Protein AF-0000000084676387 (afdb_homodimer)

Solvent-accessible surface area (backbone atoms only — not comparable to full-atom values): 18433 Å² total; per-residue (Å²): 135,79,52,59,43,62,47,74,62,27,44,54,46,49,51,50,50,49,50,53,53,46,46,51,45,64,34,82,94,39,47,73,64,52,87,92,34,56,57,41,50,49,68,74,23,59,73,59,77,40,72,75,44,82,85,37,64,60,51,41,41,10,47,50,17,25,53,28,50,44,47,67,76,31,71,66,27,61,54,32,40,50,44,40,31,56,63,48,48,61,27,67,90,65,54,50,40,29,86,88,49,67,33,76,37,66,18,64,66,53,56,54,30,43,51,36,17,48,51,30,52,52,42,30,62,47,55,78,81,43,49,81,76,34,43,73,40,32,32,32,36,85,80,68,38,77,36,29,51,70,58,35,51,51,54,50,52,52,51,53,59,66,62,57,70,65,65,80,72,116,135,79,52,60,43,63,46,75,61,25,45,52,47,49,51,50,50,49,52,53,53,46,45,51,46,63,34,83,93,40,47,73,64,54,87,91,35,54,57,44,48,49,68,76,22,58,74,61,77,40,72,75,45,83,84,38,63,61,52,42,40,10,46,50,16,25,52,28,50,44,46,68,75,32,69,65,27,61,55,32,40,51,45,40,30,54,62,46,49,60,26,68,91,65,55,49,39,30,87,87,50,66,33,75,39,66,16,63,65,54,55,53,30,43,52,35,16,48,52,30,52,52,41,31,63,48,53,75,80,46,46,80,77,33,43,72,43,33,29,30,36,84,81,68,39,78,36,30,50,70,59,34,51,52,54,50,51,52,51,55,60,67,62,55,70,66,66,80,73,116

Structure (mmCIF, N/CA/C/O backbone):
data_AF-0000000084676387-model_v1
#
loop_
_entity.id
_entity.type
_entity.pdbx_description
1 polymer 'Uncharacterized protein'
#
loop_
_atom_site.group_PDB
_atom_site.id
_atom_site.type_symbol
_atom_site.label_atom_id
_atom_site.label_alt_id
_atom_site.label_comp_id
_atom_site.label_asym_id
_atom_site.label_entity_id
_atom_site.label_seq_id
_atom_site.pdbx_PDB_ins_code
_atom_site.Cartn_x
_atom_site.Cartn_y
_atom_site.Cartn_z
_atom_site.occupancy
_atom_site.B_iso_or_equiv
_atom_site.auth_seq_id
_atom_site.auth_comp_id
_atom_site.auth_asym_id
_atom_site.auth_atom_id
_atom_site.pdbx_PDB_model_num
ATOM 1 N N . MET A 1 1 ? 17.359 2.625 0.99 1 64.38 1 MET A N 1
ATOM 2 C CA . MET A 1 1 ? 16.953 2.801 -0.401 1 64.38 1 MET A CA 1
ATOM 3 C C . MET A 1 1 ? 15.438 2.701 -0.541 1 64.38 1 MET A C 1
ATOM 5 O O . MET A 1 1 ? 14.789 1.985 0.221 1 64.38 1 MET A O 1
ATOM 9 N N . LYS A 1 2 ? 14.773 3.523 -1.324 1 85.44 2 LYS A N 1
ATOM 10 C CA . LYS A 1 2 ? 13.336 3.551 -1.543 1 85.44 2 LYS A CA 1
ATOM 11 C C . LYS A 1 2 ? 12.898 2.455 -2.514 1 85.44 2 LYS A C 1
ATOM 13 O O . LYS A 1 2 ? 13.617 2.152 -3.473 1 85.44 2 LYS A O 1
ATOM 18 N 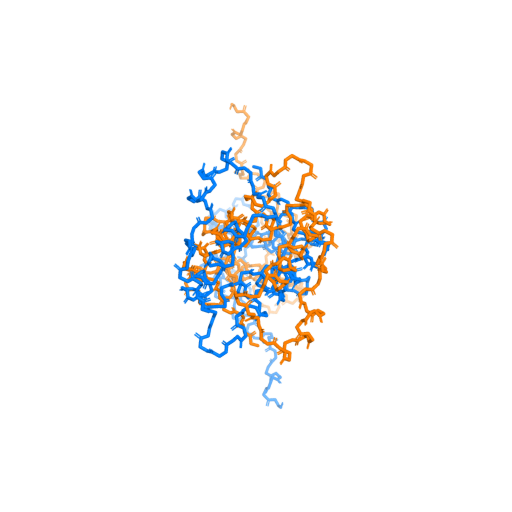N . MET A 1 3 ? 11.93 1.736 -2.256 1 91.75 3 MET A N 1
ATOM 19 C CA . MET A 1 3 ? 11.406 0.671 -3.109 1 91.75 3 MET A CA 1
ATOM 20 C C . MET A 1 3 ? 10.695 1.248 -4.328 1 91.75 3 MET A C 1
ATOM 22 O O . MET A 1 3 ? 9.953 2.227 -4.215 1 91.75 3 MET A O 1
ATOM 26 N N . ALA A 1 4 ? 10.984 0.607 -5.473 1 94.5 4 ALA A N 1
ATOM 27 C CA . ALA A 1 4 ? 10.32 1.013 -6.703 1 94.5 4 ALA A CA 1
ATOM 28 C C . ALA A 1 4 ? 8.82 0.723 -6.633 1 94.5 4 ALA A C 1
ATOM 30 O O . ALA A 1 4 ? 8.406 -0.321 -6.121 1 94.5 4 ALA A O 1
ATOM 31 N N . LYS A 1 5 ? 8.07 1.607 -7.156 1 94.75 5 LYS A N 1
ATOM 32 C CA . LYS A 1 5 ? 6.625 1.435 -7.281 1 94.75 5 LYS A CA 1
ATOM 33 C C . LYS A 1 5 ? 6.285 0.461 -8.406 1 94.75 5 LYS A C 1
ATOM 35 O O . LYS A 1 5 ? 6.914 0.486 -9.469 1 94.75 5 LYS A O 1
ATOM 40 N N . PRO A 1 6 ? 5.238 -0.443 -8.188 1 95.81 6 PRO A N 1
ATOM 41 C CA . PRO A 1 6 ? 4.781 -1.258 -9.32 1 95.81 6 PRO A CA 1
ATOM 42 C C . PRO A 1 6 ? 4.367 -0.416 -10.523 1 95.81 6 PRO A C 1
ATOM 44 O O . PRO A 1 6 ? 3.658 0.582 -10.367 1 95.81 6 PRO A O 1
ATOM 47 N N . SER A 1 7 ? 4.84 -0.763 -11.664 1 94.75 7 SER A N 1
ATOM 48 C CA . SER A 1 7 ? 4.457 -0.094 -12.906 1 94.75 7 SER A CA 1
ATOM 49 C C . SER A 1 7 ? 3.088 -0.56 -13.383 1 94.75 7 SER A C 1
ATOM 51 O O . SER A 1 7 ? 2.504 -1.482 -12.812 1 94.75 7 SER A O 1
ATOM 53 N N . ALA A 1 8 ? 2.57 0.059 -14.422 1 94.5 8 ALA A N 1
ATOM 54 C CA . ALA A 1 8 ? 1.319 -0.384 -15.039 1 94.5 8 ALA A CA 1
ATOM 55 C C . ALA A 1 8 ? 1.427 -1.826 -15.523 1 94.5 8 ALA A C 1
ATOM 57 O O . ALA A 1 8 ? 0.479 -2.604 -15.391 1 94.5 8 ALA A O 1
ATOM 58 N N . GLN A 1 9 ? 2.543 -2.119 -16.047 1 95.94 9 GLN A N 1
ATOM 59 C CA . GLN A 1 9 ? 2.803 -3.482 -16.5 1 95.94 9 GLN A CA 1
ATOM 60 C C . GLN A 1 9 ? 2.805 -4.461 -15.32 1 95.94 9 GLN A C 1
ATOM 62 O O . GLN A 1 9 ? 2.301 -5.578 -15.438 1 95.94 9 GLN A O 1
ATOM 67 N N . ASP A 1 10 ? 3.395 -4.055 -14.234 1 96.88 10 ASP A N 1
ATOM 68 C CA . ASP A 1 10 ? 3.393 -4.875 -13.023 1 96.88 10 ASP A CA 1
ATOM 69 C C . ASP A 1 10 ? 1.968 -5.164 -12.562 1 96.88 10 ASP A C 1
ATOM 71 O O . ASP A 1 10 ? 1.655 -6.289 -12.164 1 96.88 10 ASP A O 1
ATOM 75 N N . ILE A 1 11 ? 1.152 -4.176 -12.609 1 97.12 11 ILE A N 1
ATOM 76 C CA . ILE A 1 11 ? -0.224 -4.293 -12.141 1 97.12 11 ILE A CA 1
ATOM 77 C C . ILE A 1 11 ? -0.991 -5.27 -13.031 1 97.12 11 ILE A C 1
ATOM 79 O O . ILE A 1 11 ? -1.728 -6.125 -12.539 1 97.12 11 ILE A O 1
ATOM 83 N N . GLU A 1 12 ? -0.832 -5.164 -14.258 1 97 12 GLU A N 1
ATOM 84 C CA . GLU A 1 12 ? -1.467 -6.086 -15.195 1 97 12 GLU A CA 1
ATOM 85 C C . GLU A 1 12 ? -1.024 -7.523 -14.938 1 97 12 GLU A C 1
ATOM 87 O O . GLU A 1 12 ? -1.85 -8.438 -14.93 1 97 12 GLU A O 1
ATOM 92 N N . ALA A 1 13 ? 0.258 -7.664 -14.789 1 97.38 13 ALA A N 1
ATOM 93 C CA . ALA A 1 13 ? 0.807 -8.992 -14.516 1 97.38 13 ALA A CA 1
ATOM 94 C C . ALA A 1 13 ? 0.268 -9.547 -13.203 1 97.38 13 ALA A C 1
ATOM 96 O O . ALA A 1 13 ? -0.044 -10.734 -13.102 1 97.38 13 ALA A O 1
ATOM 97 N N . ALA A 1 14 ? 0.174 -8.703 -12.234 1 97.81 14 ALA A N 1
ATOM 98 C CA . ALA A 1 14 ? -0.36 -9.109 -10.938 1 97.81 14 ALA A CA 1
ATOM 99 C C . ALA A 1 14 ? -1.814 -9.555 -11.055 1 97.81 14 ALA A C 1
ATOM 101 O O . ALA A 1 14 ? -2.223 -10.531 -10.43 1 97.81 14 ALA A O 1
ATOM 102 N N . ASP A 1 15 ? -2.564 -8.867 -11.852 1 97.38 15 ASP A N 1
ATOM 103 C CA . ASP A 1 15 ? -3.955 -9.242 -12.086 1 97.38 15 ASP A CA 1
ATOM 104 C C . ASP A 1 15 ? -4.051 -10.609 -12.75 1 97.38 15 ASP A C 1
ATOM 106 O O . ASP A 1 15 ? -4.938 -11.398 -12.43 1 97.38 15 ASP A O 1
ATOM 110 N N . GLU A 1 16 ? -3.197 -10.789 -13.648 1 96.75 16 GLU A N 1
ATOM 111 C CA . GLU A 1 16 ? -3.176 -12.094 -14.305 1 96.75 16 GLU A CA 1
ATOM 112 C C . GLU A 1 16 ? -2.811 -13.195 -13.312 1 96.75 16 GLU A C 1
ATOM 114 O O . GLU A 1 16 ? -3.4 -14.281 -13.344 1 96.75 16 GLU A O 1
ATOM 119 N N . LEU A 1 17 ? -1.825 -12.953 -12.523 1 97.44 17 LEU A N 1
ATOM 120 C CA . LEU A 1 17 ? -1.463 -13.914 -11.484 1 97.44 17 LEU A CA 1
ATOM 121 C C . LEU A 1 17 ? -2.654 -14.211 -10.578 1 97.44 17 LEU A C 1
ATOM 123 O O . LEU A 1 17 ? -2.92 -15.375 -10.266 1 97.44 17 LEU A O 1
ATOM 127 N N . LEU A 1 18 ? -3.32 -13.172 -10.18 1 96.62 18 LEU A N 1
ATOM 128 C CA . LEU A 1 18 ? -4.523 -13.328 -9.367 1 96.62 18 LEU A CA 1
ATOM 129 C C . LEU A 1 18 ? -5.527 -14.25 -10.055 1 96.62 18 LEU A C 1
ATOM 131 O O . LEU A 1 18 ? -6.086 -15.141 -9.414 1 96.62 18 LEU A O 1
ATOM 135 N N . ASN A 1 19 ? -5.738 -13.992 -11.328 1 95.44 19 ASN A N 1
ATOM 136 C CA . ASN A 1 19 ? -6.664 -14.82 -12.102 1 95.44 19 ASN A CA 1
ATOM 137 C C . ASN A 1 19 ? -6.227 -16.281 -12.125 1 95.44 19 ASN A C 1
ATOM 139 O O . ASN A 1 19 ? -7.051 -17.188 -11.984 1 95.44 19 ASN A O 1
ATOM 143 N N . ILE A 1 20 ? -4.957 -16.531 -12.328 1 95.62 20 ILE A N 1
ATOM 144 C CA . ILE A 1 20 ? -4.41 -17.891 -12.359 1 95.62 20 ILE A CA 1
ATOM 145 C C . ILE A 1 20 ? -4.703 -18.594 -11.031 1 95.62 20 ILE A C 1
ATOM 147 O O . ILE A 1 20 ? -5.191 -19.719 -11.016 1 95.62 20 ILE A O 1
ATOM 151 N N . LEU A 1 21 ? -4.418 -17.938 -9.938 1 95.31 21 LEU A N 1
ATOM 152 C CA . LEU A 1 21 ? -4.617 -18.516 -8.617 1 95.31 21 LEU A CA 1
ATOM 153 C C . LEU A 1 21 ? -6.094 -18.781 -8.352 1 95.31 21 LEU A C 1
ATOM 155 O O . LEU A 1 21 ? -6.457 -19.781 -7.738 1 95.31 21 LEU A O 1
ATOM 159 N N . GLN A 1 22 ? -6.91 -17.891 -8.852 1 93.12 22 GLN A N 1
ATOM 160 C CA . GLN A 1 22 ? -8.352 -18.047 -8.703 1 93.12 22 GLN A CA 1
ATOM 161 C C . GLN A 1 22 ? -8.844 -19.297 -9.43 1 93.12 22 GLN A C 1
ATOM 163 O O . GLN A 1 22 ? -9.703 -20.016 -8.922 1 93.12 22 GLN A O 1
ATOM 168 N N . LEU A 1 23 ? -8.344 -19.5 -10.57 1 92.25 23 LEU A N 1
ATOM 169 C CA . LEU A 1 23 ? -8.734 -20.656 -11.367 1 92.25 23 LEU A CA 1
ATOM 170 C C . LEU A 1 23 ? -8.359 -21.953 -10.664 1 92.25 23 LEU A C 1
ATOM 172 O O . LEU A 1 23 ? -9.125 -22.922 -10.68 1 92.25 23 LEU A O 1
ATOM 176 N N . ILE A 1 24 ? -7.184 -21.953 -10.07 1 91.62 24 ILE A N 1
ATOM 177 C CA . ILE A 1 24 ? -6.723 -23.125 -9.336 1 91.62 24 ILE A CA 1
ATOM 178 C C . ILE A 1 24 ? -7.59 -23.328 -8.094 1 91.62 24 ILE A C 1
ATOM 180 O O . ILE A 1 24 ? -7.941 -24.469 -7.754 1 91.62 24 ILE A O 1
ATOM 184 N N . ASP A 1 25 ? -8.023 -22.219 -7.488 1 89.06 25 ASP A N 1
ATOM 185 C CA . ASP A 1 25 ? -8.742 -22.234 -6.219 1 89.06 25 ASP A CA 1
ATOM 186 C C . ASP A 1 25 ? -10.227 -22.516 -6.438 1 89.06 25 ASP A C 1
ATOM 188 O O . ASP A 1 25 ? -10.961 -22.797 -5.488 1 89.06 25 ASP A O 1
ATOM 192 N N . ALA A 1 26 ? -10.758 -22.328 -7.625 1 80.56 26 ALA A N 1
ATOM 193 C CA . ALA A 1 26 ? -12.188 -22.344 -7.949 1 80.56 26 ALA A CA 1
ATOM 194 C C . ALA A 1 26 ? -12.797 -23.703 -7.684 1 80.56 26 ALA A C 1
ATOM 196 O O . ALA A 1 26 ? -14.016 -23.844 -7.574 1 80.56 26 ALA A O 1
ATOM 197 N N . ARG A 1 27 ? -11.969 -24.672 -7.473 1 73.25 27 ARG A N 1
ATOM 198 C CA . ARG A 1 27 ? -12.508 -26 -7.234 1 73.25 27 ARG A CA 1
ATOM 199 C C . ARG A 1 27 ? -13.289 -26.047 -5.926 1 73.25 27 ARG A C 1
ATOM 201 O O . ARG A 1 27 ? -12.859 -25.469 -4.922 1 73.25 27 ARG A O 1
ATOM 208 N N . PHE A 1 28 ? -14.43 -26.594 -6.066 1 72.06 28 PHE A N 1
ATOM 209 C CA . PHE A 1 28 ? -15.195 -26.797 -4.844 1 72.06 28 PHE A CA 1
ATOM 210 C C . PHE A 1 28 ? -14.367 -27.531 -3.795 1 72.06 28 PHE A C 1
ATOM 212 O O . PHE A 1 28 ? -13.781 -28.578 -4.078 1 72.06 28 PHE A O 1
ATOM 219 N N . GLY A 1 29 ? -14.273 -27 -2.574 1 73.69 29 GLY A N 1
ATOM 220 C CA . GLY A 1 29 ? -13.477 -27.594 -1.508 1 73.69 29 GLY A CA 1
ATOM 221 C C . GLY A 1 29 ? -12.016 -27.203 -1.567 1 73.69 29 GLY A C 1
ATOM 222 O O . GLY A 1 29 ? -11.211 -27.656 -0.742 1 73.69 29 GLY A O 1
ATOM 223 N N . GLY A 1 30 ? -11.695 -26.422 -2.576 1 78.12 30 GLY A N 1
ATOM 224 C CA . GLY A 1 30 ? -10.312 -26 -2.727 1 78.12 30 GLY A CA 1
ATOM 225 C C . GLY A 1 30 ? -9.484 -26.953 -3.572 1 78.12 30 GLY A C 1
ATOM 226 O O . GLY A 1 30 ? -9.961 -28.016 -3.965 1 78.12 30 GLY A O 1
ATOM 227 N N . PRO A 1 31 ? -8.266 -26.547 -3.936 1 84.31 31 PRO A N 1
ATOM 228 C CA . PRO A 1 31 ? -7.426 -27.391 -4.781 1 84.31 31 PRO A CA 1
ATOM 229 C C . PRO A 1 31 ? -6.891 -28.625 -4.043 1 84.31 31 PRO A C 1
ATOM 231 O O . PRO A 1 31 ? -6.516 -28.531 -2.873 1 84.31 31 PRO A O 1
ATOM 234 N N . TRP A 1 32 ? -6.945 -29.797 -4.684 1 84.06 32 TRP A N 1
ATOM 235 C CA . TRP A 1 32 ? -6.441 -31.047 -4.098 1 84.06 32 TRP A CA 1
ATOM 236 C C . TRP A 1 32 ? -5.02 -31.328 -4.562 1 84.06 32 TRP A C 1
ATOM 238 O O . TRP A 1 32 ? -4.688 -31.109 -5.73 1 84.06 32 TRP A O 1
ATOM 248 N N . ALA A 1 33 ? -4.285 -31.734 -3.621 1 85.81 33 ALA A N 1
ATOM 249 C CA . ALA A 1 33 ? -2.893 -32.062 -3.932 1 85.81 33 ALA A CA 1
ATOM 250 C C . ALA A 1 33 ? -2.779 -33.438 -4.578 1 85.81 33 ALA A C 1
ATOM 252 O O . ALA A 1 33 ? -3.578 -34.344 -4.293 1 85.81 33 ALA A O 1
ATOM 253 N N . ASN A 1 34 ? -1.923 -33.5 -5.492 1 89.25 34 ASN A N 1
ATOM 254 C CA . ASN A 1 34 ? -1.544 -34.812 -6.012 1 89.25 34 ASN A CA 1
ATOM 255 C C . ASN A 1 34 ? -0.688 -35.594 -5.012 1 89.25 34 ASN A C 1
ATOM 257 O O . ASN A 1 34 ? 0.393 -35.125 -4.633 1 89.25 34 ASN A O 1
ATOM 261 N N . PRO A 1 35 ? -1.054 -36.719 -4.594 1 89.31 35 PRO A N 1
ATOM 262 C CA . PRO A 1 35 ? -0.333 -37.438 -3.549 1 89.31 35 PRO A CA 1
ATOM 263 C C . PRO A 1 35 ? 1.029 -37.969 -4.016 1 89.31 35 PRO A C 1
ATOM 265 O O . PRO A 1 35 ? 1.881 -38.312 -3.191 1 89.31 35 PRO A O 1
ATOM 268 N N . ASP A 1 36 ? 1.277 -38.031 -5.297 1 89.12 36 ASP A N 1
ATOM 269 C CA . ASP A 1 36 ? 2.496 -38.594 -5.855 1 89.12 36 ASP A CA 1
ATOM 270 C C . ASP A 1 36 ? 3.629 -37.562 -5.883 1 89.12 36 ASP A C 1
ATOM 272 O O . ASP A 1 36 ? 4.754 -37.906 -6.277 1 89.12 36 ASP A O 1
ATOM 276 N N . ALA A 1 37 ? 3.314 -36.375 -5.477 1 92.62 37 ALA A N 1
ATOM 277 C CA . ALA A 1 37 ? 4.332 -35.312 -5.512 1 92.62 37 ALA A CA 1
ATOM 278 C C . ALA A 1 37 ? 4.371 -34.562 -4.195 1 92.62 37 ALA A C 1
ATOM 280 O O . ALA A 1 37 ? 3.379 -34.531 -3.459 1 92.62 37 ALA A O 1
ATOM 281 N N . GLY A 1 38 ? 5.523 -34 -3.871 1 92.44 38 GLY A N 1
ATOM 282 C CA . GLY A 1 38 ? 5.66 -33.188 -2.678 1 92.44 38 GLY A CA 1
ATOM 283 C C . GLY A 1 38 ? 4.949 -31.844 -2.787 1 92.44 38 GLY A C 1
ATOM 284 O O . GLY A 1 38 ? 4.445 -31.484 -3.855 1 92.44 38 GLY A O 1
ATOM 285 N N . ASP A 1 39 ? 4.969 -31.094 -1.689 1 92.69 39 ASP A N 1
ATOM 286 C CA . ASP A 1 39 ? 4.223 -29.844 -1.669 1 92.69 39 ASP A CA 1
ATOM 287 C C . ASP A 1 39 ? 5.164 -28.656 -1.548 1 92.69 39 ASP A C 1
ATOM 289 O O . ASP A 1 39 ? 4.727 -27.531 -1.261 1 92.69 39 ASP A O 1
ATOM 293 N N . SER A 1 40 ? 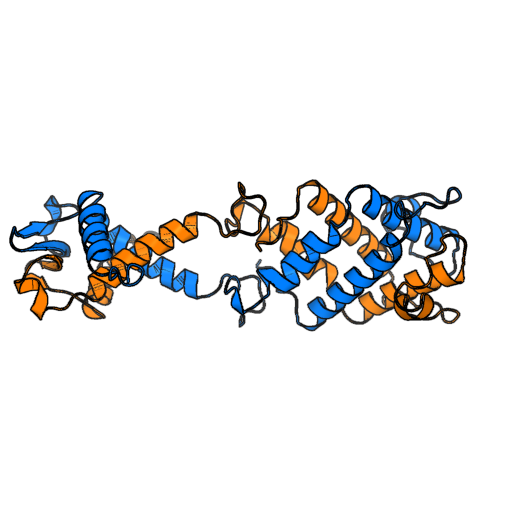6.438 -29 -1.698 1 95 40 SER A N 1
ATOM 294 C CA . SER A 1 40 ? 7.418 -27.922 -1.577 1 95 40 SER A CA 1
ATOM 295 C C . SER A 1 40 ? 8.367 -27.891 -2.771 1 95 40 SER A C 1
ATOM 297 O O . SER A 1 40 ? 9.258 -28.75 -2.877 1 95 40 SER A O 1
ATOM 299 N N . LEU A 1 41 ? 8.211 -26.875 -3.531 1 94.69 41 LEU A N 1
ATOM 300 C CA . LEU A 1 41 ? 9.086 -26.719 -4.688 1 94.69 41 LEU A CA 1
ATOM 301 C C . LEU A 1 41 ? 10.516 -26.422 -4.25 1 94.69 41 LEU A C 1
ATOM 303 O O . LEU A 1 41 ? 11.469 -26.891 -4.871 1 94.69 41 LEU A O 1
ATOM 307 N N . SER A 1 42 ? 10.656 -25.641 -3.188 1 94.31 42 SER A N 1
ATOM 308 C CA . SER A 1 42 ? 11.977 -25.297 -2.662 1 94.31 42 SER A CA 1
ATOM 309 C C . SER A 1 42 ? 12.742 -26.547 -2.225 1 94.31 42 SER A C 1
ATOM 311 O O . SER A 1 42 ? 13.938 -26.672 -2.494 1 94.31 42 SER A O 1
ATOM 313 N N . GLU A 1 43 ? 12.016 -27.469 -1.595 1 94.38 43 GLU A N 1
ATOM 314 C CA . GLU A 1 43 ? 12.641 -28.719 -1.18 1 94.38 43 GLU A CA 1
ATOM 315 C C . GLU A 1 43 ? 13.031 -29.562 -2.387 1 94.38 43 GLU A C 1
ATOM 317 O O . GLU A 1 43 ? 14.133 -30.109 -2.434 1 94.38 43 GLU A O 1
ATOM 322 N N . LEU A 1 44 ? 12.148 -29.609 -3.371 1 94.62 44 LEU A N 1
ATOM 323 C CA . LEU A 1 44 ? 12.406 -30.406 -4.562 1 94.62 44 LEU A CA 1
ATOM 324 C C . LEU A 1 44 ? 13.641 -29.891 -5.305 1 94.62 44 LEU A C 1
ATOM 326 O O . LEU A 1 44 ? 14.469 -30.68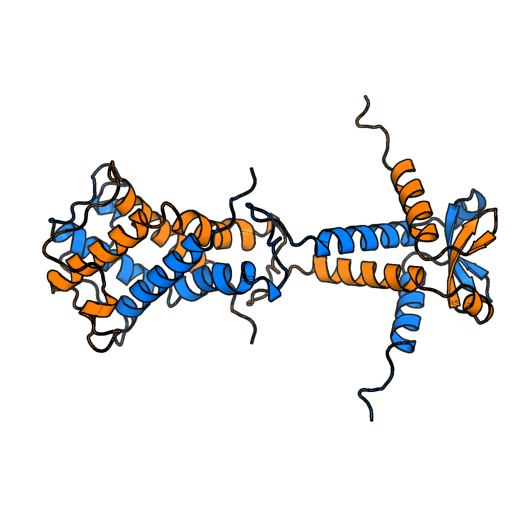8 -5.762 1 94.62 44 LEU A O 1
ATOM 330 N N . LEU A 1 45 ? 13.766 -28.562 -5.316 1 93.12 45 LEU A N 1
ATOM 331 C CA . LEU A 1 45 ? 14.82 -27.953 -6.117 1 93.12 45 LEU A CA 1
ATOM 332 C C . LEU A 1 45 ? 16.016 -27.562 -5.246 1 93.12 45 LEU A C 1
ATOM 334 O O . LEU A 1 45 ? 16.875 -26.781 -5.668 1 93.12 45 LEU A O 1
ATOM 338 N N . GLN A 1 46 ? 15.984 -28.062 -4.023 1 92.19 46 GLN A N 1
ATOM 339 C CA . GLN A 1 46 ? 17.094 -27.812 -3.096 1 92.19 46 GLN A CA 1
ATOM 340 C C . GLN A 1 46 ? 17.375 -26.312 -2.973 1 92.19 46 GLN A C 1
ATOM 342 O O . GLN A 1 46 ? 18.516 -25.891 -3.152 1 92.19 46 GLN A O 1
ATOM 347 N N . ASP A 1 47 ? 16.359 -25.562 -2.818 1 86.94 47 ASP A N 1
ATOM 348 C CA . ASP A 1 47 ? 16.391 -24.125 -2.568 1 86.94 47 ASP A CA 1
ATOM 349 C C . ASP A 1 47 ? 17.062 -23.391 -3.717 1 86.94 47 ASP A C 1
ATOM 351 O O . ASP A 1 47 ? 17.812 -22.422 -3.488 1 86.94 47 ASP A O 1
ATOM 355 N N . GLY A 1 48 ? 16.906 -23.953 -4.977 1 83.06 48 GLY A N 1
ATOM 356 C CA . GLY A 1 48 ? 17.406 -23.25 -6.152 1 83.06 48 GLY A CA 1
ATOM 357 C C . GLY A 1 48 ? 18.688 -23.828 -6.703 1 83.06 48 GLY A C 1
ATOM 358 O O . GLY A 1 48 ? 19.203 -23.359 -7.723 1 83.06 48 GLY A O 1
ATOM 359 N N . GLU A 1 49 ? 19.203 -24.812 -6.105 1 87.25 49 GLU A N 1
ATOM 360 C CA . GLU A 1 49 ? 20.406 -25.484 -6.629 1 87.25 49 GLU A CA 1
ATOM 361 C C . GLU A 1 49 ? 20.094 -26.234 -7.922 1 87.25 49 GLU A C 1
ATOM 363 O O . GLU A 1 49 ? 20.969 -26.391 -8.773 1 87.25 49 GLU A O 1
ATOM 368 N N . GLU A 1 50 ? 18.891 -26.719 -7.961 1 88.81 50 GLU A N 1
ATOM 369 C CA . GLU A 1 50 ? 18.391 -27.344 -9.188 1 88.81 50 GLU A CA 1
ATOM 370 C C . GLU A 1 50 ? 17.375 -26.438 -9.883 1 88.81 50 GLU A C 1
ATOM 372 O O . GLU A 1 50 ? 16.547 -25.812 -9.219 1 88.81 50 GLU A O 1
ATOM 377 N N . GLU A 1 51 ? 17.484 -26.453 -11.156 1 89.12 51 GLU A N 1
ATOM 378 C CA . GLU A 1 51 ? 16.578 -25.609 -11.93 1 89.12 51 GLU A CA 1
ATOM 379 C C . GLU A 1 51 ? 15.25 -26.312 -12.188 1 89.12 51 GLU A C 1
ATOM 381 O O . GLU A 1 51 ? 15.211 -27.547 -12.305 1 89.12 51 GLU A O 1
ATOM 386 N N . PHE A 1 52 ? 14.258 -25.562 -12.242 1 92 52 PHE A N 1
ATOM 387 C CA . PHE A 1 52 ? 12.938 -26.094 -12.586 1 92 52 PHE A CA 1
ATOM 388 C C . PHE A 1 52 ? 12.93 -26.641 -14.008 1 92 52 PHE A C 1
ATOM 390 O O . PHE A 1 52 ? 13.398 -25.984 -14.938 1 92 52 PHE A O 1
ATOM 397 N N . ASP A 1 53 ? 12.438 -27.844 -14.156 1 90.62 53 ASP A N 1
ATOM 398 C CA . ASP A 1 53 ? 12.344 -28.5 -15.453 1 90.62 53 ASP A CA 1
ATOM 399 C C . ASP A 1 53 ? 10.891 -28.625 -15.898 1 90.62 53 ASP A C 1
ATOM 401 O O . ASP A 1 53 ? 10.141 -29.438 -15.352 1 90.62 53 ASP A O 1
ATOM 405 N N . CYS A 1 54 ? 10.516 -27.938 -16.969 1 89.94 54 CYS A N 1
ATOM 406 C CA . CYS A 1 54 ? 9.133 -27.875 -17.422 1 89.94 54 CYS A CA 1
ATOM 407 C C . CYS A 1 54 ? 8.711 -29.172 -18.094 1 89.94 54 CYS A C 1
ATOM 409 O O . CYS A 1 54 ? 7.523 -29.406 -18.328 1 89.94 54 CYS A O 1
ATOM 411 N N . ASP A 1 55 ? 9.609 -30.094 -18.328 1 90.69 55 ASP A N 1
ATOM 412 C CA . ASP A 1 55 ? 9.305 -31.391 -18.953 1 90.69 55 ASP A CA 1
ATOM 413 C C . ASP A 1 55 ? 9.172 -32.5 -17.906 1 90.69 55 ASP A C 1
ATOM 415 O O . ASP A 1 55 ? 8.75 -33.594 -18.219 1 90.69 55 ASP A O 1
ATOM 419 N N . ASN A 1 56 ? 9.594 -32.156 -16.734 1 92.69 56 ASN A N 1
ATOM 420 C CA . ASN A 1 56 ? 9.562 -33.094 -15.641 1 92.69 56 ASN A CA 1
ATOM 421 C C . ASN A 1 56 ? 8.219 -33.062 -14.914 1 92.69 56 ASN A C 1
ATOM 423 O O . ASN A 1 56 ? 7.883 -32.094 -14.266 1 92.69 56 ASN A O 1
ATOM 427 N N . THR A 1 57 ? 7.539 -34.188 -14.945 1 92.94 57 THR A N 1
ATOM 428 C CA . THR A 1 57 ? 6.199 -34.281 -14.383 1 92.94 57 THR A CA 1
ATOM 429 C C . THR A 1 57 ? 6.227 -34.062 -12.875 1 92.94 57 THR A C 1
ATOM 431 O O . THR A 1 57 ? 5.312 -33.438 -12.32 1 92.94 57 THR A O 1
ATOM 434 N N . LEU A 1 58 ? 7.246 -34.5 -12.273 1 94.25 58 LEU A N 1
ATOM 435 C CA . LEU A 1 58 ? 7.359 -34.312 -10.828 1 94.25 58 LEU A CA 1
ATOM 436 C C . LEU A 1 58 ? 7.496 -32.844 -10.469 1 94.25 58 LEU A C 1
ATOM 438 O O . LEU A 1 58 ? 6.895 -32.375 -9.5 1 94.25 58 LEU A O 1
ATOM 442 N N . HIS A 1 59 ? 8.305 -32.156 -11.258 1 94.44 59 HIS A N 1
ATOM 443 C CA . HIS A 1 59 ? 8.453 -30.719 -11.062 1 94.44 59 HIS A CA 1
ATOM 444 C C . HIS A 1 59 ? 7.121 -30 -11.227 1 94.44 59 HIS A C 1
ATOM 446 O O . HIS A 1 59 ? 6.754 -29.156 -10.391 1 94.44 59 HIS A O 1
ATOM 452 N N . LEU A 1 60 ? 6.426 -30.391 -12.242 1 95.06 60 LEU A N 1
ATOM 453 C CA . LEU A 1 60 ? 5.145 -29.75 -12.539 1 95.06 60 LEU A CA 1
ATOM 454 C C . LEU A 1 60 ? 4.129 -30.047 -11.438 1 95.06 60 LEU A C 1
ATOM 456 O O . LEU A 1 60 ? 3.426 -29.141 -10.984 1 95.06 60 LEU A O 1
ATOM 460 N N . GLN A 1 61 ? 4.047 -31.25 -11.016 1 95.12 61 GLN A N 1
ATOM 461 C CA . GLN A 1 61 ? 3.098 -31.641 -9.977 1 95.12 61 GLN A CA 1
ATOM 462 C C . GLN A 1 61 ? 3.436 -30.984 -8.641 1 95.12 61 GLN A C 1
ATOM 464 O O . GLN A 1 61 ? 2.539 -30.562 -7.902 1 95.12 61 GLN A O 1
ATOM 469 N N . THR A 1 62 ? 4.703 -30.891 -8.367 1 96.06 62 THR A N 1
ATOM 470 C CA . THR A 1 62 ? 5.125 -30.266 -7.121 1 96.06 62 THR A CA 1
ATOM 471 C C . THR A 1 62 ? 4.801 -28.766 -7.129 1 96.06 62 THR A C 1
ATOM 473 O O . THR A 1 62 ? 4.41 -28.203 -6.102 1 96.06 62 THR A O 1
ATOM 476 N N . LEU A 1 63 ? 5.004 -28.172 -8.266 1 96 63 LEU A N 1
ATOM 477 C CA . LEU A 1 63 ? 4.613 -26.766 -8.398 1 96 63 LEU A CA 1
ATOM 478 C C . LEU A 1 63 ? 3.139 -26.578 -8.062 1 96 63 LEU A C 1
ATOM 480 O O . LEU A 1 63 ? 2.791 -25.734 -7.238 1 96 63 LEU A O 1
ATOM 484 N N . TYR A 1 64 ? 2.33 -27.391 -8.695 1 95.94 64 TYR A N 1
ATOM 485 C CA . TYR A 1 64 ? 0.896 -27.297 -8.438 1 95.94 64 TYR A CA 1
ATOM 486 C C . TYR A 1 64 ? 0.586 -27.562 -6.969 1 95.94 64 TYR A C 1
ATOM 488 O O . TYR A 1 64 ? -0.182 -26.828 -6.352 1 95.94 64 TYR A O 1
ATOM 496 N N . ASN A 1 65 ? 1.136 -28.609 -6.418 1 95.88 65 ASN A N 1
ATOM 497 C CA . ASN A 1 65 ? 0.895 -28.969 -5.023 1 95.88 65 ASN A CA 1
ATOM 498 C C . ASN A 1 65 ? 1.284 -27.828 -4.086 1 95.88 65 ASN A C 1
ATOM 500 O O . ASN A 1 65 ? 0.603 -27.578 -3.088 1 95.88 65 ASN A O 1
ATOM 504 N N . ASN A 1 66 ? 2.385 -27.219 -4.371 1 96.31 66 ASN A N 1
ATOM 505 C CA . ASN A 1 66 ? 2.838 -26.094 -3.559 1 96.31 66 ASN A CA 1
ATOM 506 C C . ASN A 1 66 ? 1.833 -24.938 -3.584 1 96.31 66 ASN A C 1
ATOM 508 O O . ASN A 1 66 ? 1.465 -24.406 -2.533 1 96.31 66 ASN A O 1
ATOM 512 N N . LEU A 1 67 ? 1.384 -24.609 -4.734 1 95.75 67 LEU A N 1
ATOM 513 C CA . LEU A 1 67 ? 0.379 -23.562 -4.883 1 95.75 67 LEU A CA 1
ATOM 514 C C . LEU A 1 67 ? -0.919 -23.953 -4.184 1 95.75 67 LEU A C 1
ATOM 516 O O . LEU A 1 67 ? -1.518 -23.141 -3.475 1 95.75 67 LEU A O 1
ATOM 520 N N . ALA A 1 68 ? -1.306 -25.188 -4.391 1 94.06 68 ALA A N 1
ATOM 521 C CA . ALA A 1 68 ? -2.535 -25.688 -3.779 1 94.06 68 ALA A CA 1
ATOM 522 C C . ALA A 1 68 ? -2.459 -25.609 -2.258 1 94.06 68 ALA A C 1
ATOM 524 O O . ALA A 1 68 ? -3.41 -25.172 -1.604 1 94.06 68 ALA A O 1
ATOM 525 N N . SER A 1 69 ? -1.377 -26.047 -1.747 1 93.69 69 SER A N 1
ATOM 526 C CA . SER A 1 69 ? -1.172 -25.984 -0.303 1 93.69 69 SER A CA 1
ATOM 527 C C . SER A 1 69 ? -1.237 -24.562 0.216 1 93.69 69 SER A C 1
ATOM 529 O O . SER A 1 69 ? -1.844 -24.297 1.257 1 93.69 69 SER A O 1
ATOM 531 N N . LEU A 1 70 ? -0.629 -23.734 -0.502 1 93.5 70 LEU A N 1
ATOM 532 C CA . LEU A 1 70 ? -0.624 -22.312 -0.151 1 93.5 70 LEU A CA 1
ATOM 533 C C . LEU A 1 70 ? -2.043 -21.766 -0.105 1 93.5 70 LEU A C 1
ATOM 535 O O . LEU A 1 70 ? -2.42 -21.078 0.854 1 93.5 70 LEU A O 1
ATOM 539 N N . LEU A 1 71 ? -2.859 -22.047 -1.075 1 93.56 71 LEU A N 1
ATOM 540 C CA . LEU A 1 71 ? -4.223 -21.547 -1.202 1 93.56 71 LEU A CA 1
ATOM 541 C C . LEU A 1 71 ? -5.121 -22.125 -0.115 1 93.56 71 LEU A C 1
ATOM 543 O O . LEU A 1 71 ? -6.039 -21.453 0.361 1 93.56 71 LEU A O 1
ATOM 547 N N . ARG A 1 72 ? -4.844 -23.312 0.292 1 92.5 72 ARG A N 1
ATOM 548 C CA . ARG A 1 72 ? -5.625 -23.953 1.346 1 92.5 72 ARG A CA 1
ATOM 549 C C . ARG A 1 72 ? -5.273 -23.391 2.715 1 92.5 72 ARG A C 1
ATOM 551 O O . ARG A 1 72 ? -6.152 -23.188 3.557 1 92.5 72 ARG A O 1
ATOM 558 N N . ASN A 1 73 ? -4.051 -23.141 2.902 1 92.06 73 ASN A N 1
ATOM 559 C CA . ASN A 1 73 ? -3.57 -22.641 4.188 1 92.06 73 ASN A CA 1
ATOM 560 C C . ASN A 1 73 ? -3.971 -21.188 4.414 1 92.06 73 ASN A C 1
ATOM 562 O O . ASN A 1 73 ? -4.184 -20.766 5.551 1 92.06 73 ASN A O 1
ATOM 566 N N . ALA A 1 74 ? -3.984 -20.406 3.385 1 93.69 74 ALA A N 1
ATOM 567 C CA . ALA A 1 74 ? -4.352 -18.984 3.459 1 93.69 74 ALA A CA 1
ATOM 568 C C . ALA A 1 74 ? -5.324 -18.625 2.344 1 93.69 74 ALA A C 1
ATOM 570 O O . ALA A 1 74 ? -4.93 -18.031 1.338 1 93.69 74 ALA A O 1
ATOM 571 N N . PRO A 1 75 ? -6.582 -18.875 2.699 1 91.94 75 PRO A N 1
ATOM 572 C CA . PRO A 1 75 ? -7.574 -18.625 1.65 1 91.94 75 PRO A CA 1
ATOM 573 C C . PRO A 1 75 ? -7.656 -17.141 1.254 1 91.94 75 PRO A C 1
ATOM 575 O O . PRO A 1 75 ? -7.699 -16.266 2.123 1 91.94 75 PRO A O 1
ATOM 578 N N . ASN A 1 76 ? -7.586 -16.875 -0.01 1 93.19 76 ASN A N 1
ATOM 579 C CA . ASN A 1 76 ? -7.773 -15.57 -0.654 1 93.19 76 ASN A CA 1
ATOM 580 C C . ASN A 1 76 ? -6.691 -14.578 -0.243 1 93.19 76 ASN A C 1
ATOM 582 O O . ASN A 1 76 ? -6.871 -13.367 -0.376 1 93.19 76 ASN A O 1
ATOM 586 N N . PHE A 1 77 ? -5.559 -15.039 0.253 1 95.5 77 PHE A N 1
ATOM 587 C CA . PHE A 1 77 ? -4.469 -14.148 0.624 1 95.5 77 PHE A CA 1
ATOM 588 C C . PHE A 1 77 ? -4.031 -13.305 -0.568 1 95.5 77 PHE A C 1
ATOM 590 O O . PHE A 1 77 ? -3.729 -12.117 -0.418 1 95.5 77 PHE A O 1
ATOM 597 N N . TYR A 1 78 ? -3.98 -13.898 -1.741 1 95.88 78 TYR A N 1
ATOM 598 C CA . TYR A 1 78 ? -3.512 -13.227 -2.951 1 95.88 78 TYR A CA 1
ATOM 599 C C . TYR A 1 78 ? -4.426 -12.07 -3.322 1 95.88 78 TYR A C 1
ATOM 601 O O . TYR A 1 78 ? -3.967 -11.047 -3.838 1 95.88 78 TYR A O 1
ATOM 609 N N . GLY A 1 79 ? -5.727 -12.211 -3.076 1 95.56 79 GLY A N 1
ATOM 610 C CA . GLY A 1 79 ? -6.648 -11.102 -3.279 1 95.56 79 GLY A CA 1
ATOM 611 C C . GLY A 1 79 ? -6.371 -9.922 -2.371 1 95.56 79 GLY A C 1
ATOM 612 O O . GLY A 1 79 ? -6.344 -8.773 -2.826 1 95.56 79 GLY A O 1
ATOM 613 N N . ARG A 1 80 ? -6.145 -10.211 -1.144 1 95.88 80 ARG A N 1
ATOM 614 C CA . ARG A 1 80 ? -5.91 -9.148 -0.172 1 95.88 80 ARG A CA 1
ATOM 615 C C . ARG A 1 80 ? -4.582 -8.445 -0.441 1 95.88 80 ARG A C 1
ATOM 617 O O . ARG A 1 80 ? -4.504 -7.219 -0.402 1 95.88 80 ARG A O 1
ATOM 624 N N . VAL A 1 81 ? -3.58 -9.227 -0.783 1 97.38 81 VAL A N 1
ATOM 625 C CA . VAL A 1 81 ? -2.242 -8.664 -0.947 1 97.38 81 VAL A CA 1
ATOM 626 C C . VAL A 1 81 ? -2.141 -7.949 -2.291 1 97.38 81 VAL A C 1
ATOM 628 O O . VAL A 1 81 ? -1.776 -6.773 -2.35 1 97.38 81 VAL A O 1
ATOM 631 N N . ILE A 1 82 ? -2.494 -8.641 -3.365 1 97.62 82 ILE A N 1
ATOM 632 C CA . ILE A 1 82 ? -2.314 -8.102 -4.711 1 97.62 82 ILE A CA 1
ATOM 633 C C . ILE A 1 82 ? -3.316 -6.977 -4.957 1 97.62 82 ILE A C 1
ATOM 635 O O . ILE A 1 82 ? -2.938 -5.891 -5.398 1 97.62 82 ILE A O 1
ATOM 639 N N . SER A 1 83 ? -4.57 -7.211 -4.652 1 97.38 83 SER A N 1
ATOM 640 C CA . SER A 1 83 ? -5.57 -6.168 -4.875 1 97.38 83 SER A CA 1
ATOM 641 C C . SER A 1 83 ? -5.359 -4.992 -3.924 1 97.38 83 SER A C 1
ATOM 643 O O . SER A 1 83 ? -5.605 -3.842 -4.289 1 97.38 83 SER A O 1
ATOM 645 N N . GLY A 1 84 ? -4.945 -5.301 -2.727 1 97.25 84 GLY A N 1
ATOM 646 C CA . GLY A 1 84 ? -4.629 -4.223 -1.806 1 97.25 84 GLY A CA 1
ATOM 647 C C . GLY A 1 84 ? -3.574 -3.273 -2.342 1 97.25 84 GLY A C 1
ATOM 648 O O . GLY A 1 84 ? -3.75 -2.053 -2.297 1 97.25 84 GLY A O 1
ATOM 649 N N . MET A 1 85 ? -2.541 -3.846 -2.885 1 97.94 85 MET A N 1
ATOM 650 C CA . MET A 1 85 ? -1.458 -3.029 -3.428 1 97.94 85 MET A CA 1
ATOM 651 C C . MET A 1 85 ? -1.891 -2.34 -4.719 1 97.94 85 MET A C 1
ATOM 653 O O . MET A 1 85 ? -1.784 -1.118 -4.84 1 97.94 85 MET A O 1
ATOM 657 N N . CYS A 1 86 ? -2.473 -3.059 -5.613 1 97.38 86 CYS A N 1
ATOM 658 C CA . CYS A 1 86 ? -2.682 -2.586 -6.977 1 97.38 86 CYS A CA 1
ATOM 659 C C . CYS A 1 86 ? -3.926 -1.711 -7.066 1 97.38 86 CYS A C 1
ATOM 661 O O . CYS A 1 86 ? -3.957 -0.743 -7.828 1 97.38 86 CYS A O 1
ATOM 663 N N . HIS A 1 87 ? -4.922 -1.961 -6.203 1 96.69 87 HIS A N 1
ATOM 664 C CA . HIS A 1 87 ? -6.203 -1.309 -6.457 1 96.69 87 HIS A CA 1
ATOM 665 C C . HIS A 1 87 ? -6.625 -0.446 -5.273 1 96.69 87 HIS A C 1
ATOM 667 O O . HIS A 1 87 ? -7.664 0.219 -5.324 1 96.69 87 HIS A O 1
ATOM 673 N N . VAL A 1 88 ? -5.895 -0.454 -4.215 1 96.62 88 VAL A N 1
ATOM 674 C CA . VAL A 1 88 ? -6.18 0.44 -3.1 1 96.62 88 VAL A CA 1
ATOM 675 C C . VAL A 1 88 ? -5.008 1.396 -2.893 1 96.62 88 VAL A C 1
ATOM 677 O O . VAL A 1 88 ? -5.156 2.611 -3.045 1 96.62 88 VAL A O 1
ATOM 680 N N . ILE A 1 89 ? -3.836 0.826 -2.705 1 97 89 ILE A N 1
ATOM 681 C CA . ILE A 1 89 ? -2.662 1.633 -2.391 1 97 89 ILE A CA 1
ATOM 682 C C . ILE A 1 89 ? -2.232 2.42 -3.627 1 97 89 ILE A C 1
ATOM 684 O O . ILE A 1 89 ? -1.957 3.619 -3.543 1 97 89 ILE A O 1
ATOM 688 N N . MET A 1 90 ? -2.223 1.739 -4.781 1 96.5 90 MET A N 1
ATOM 689 C CA . MET A 1 90 ? -1.752 2.35 -6.02 1 96.5 90 MET A CA 1
ATOM 690 C C . MET A 1 90 ? -2.869 3.139 -6.695 1 96.5 90 MET A C 1
ATOM 692 O O . MET A 1 90 ? -2.631 3.834 -7.688 1 96.5 90 MET A O 1
ATOM 696 N N . TYR A 1 91 ? -4.078 2.988 -6.246 1 95.62 91 TYR A N 1
ATOM 697 C CA . TYR A 1 91 ? -5.207 3.686 -6.855 1 95.62 91 TYR A CA 1
ATOM 698 C C . TYR A 1 91 ? -5.094 5.191 -6.645 1 95.62 91 TYR A C 1
ATOM 700 O O . TYR A 1 91 ? -5.188 5.676 -5.512 1 95.62 91 TYR A O 1
ATOM 708 N N . GLU A 1 92 ? -4.969 5.938 -7.652 1 94.19 92 GLU A N 1
ATOM 709 C CA . GLU A 1 92 ? -4.637 7.359 -7.602 1 94.19 92 GLU A CA 1
ATOM 710 C C . GLU A 1 92 ? -5.703 8.148 -6.852 1 94.19 92 GLU A C 1
ATOM 712 O O . GLU A 1 92 ? -5.391 9.109 -6.145 1 94.19 92 GLU A O 1
ATOM 717 N N . LYS A 1 93 ? -6.91 7.75 -6.953 1 94.44 93 LYS A N 1
ATOM 718 C CA . LYS A 1 93 ? -8.008 8.492 -6.348 1 94.44 93 LYS A CA 1
ATOM 719 C C . LYS A 1 93 ? -7.953 8.422 -4.824 1 94.44 93 LYS A C 1
ATOM 721 O O . LYS A 1 93 ? -8.516 9.266 -4.133 1 94.44 93 LYS A O 1
ATOM 726 N N . ASN A 1 94 ? -7.27 7.41 -4.309 1 94.81 94 ASN A N 1
ATOM 727 C CA . ASN A 1 94 ? -7.133 7.285 -2.861 1 94.81 94 ASN A CA 1
ATOM 728 C C . ASN A 1 94 ? -6.039 8.203 -2.32 1 94.81 94 ASN A C 1
ATOM 730 O O . ASN A 1 94 ? -5.926 8.391 -1.108 1 94.81 94 ASN A O 1
ATOM 734 N N . GLU A 1 95 ? -5.141 8.742 -3.172 1 95.62 95 GLU A N 1
ATOM 735 C CA . GLU A 1 95 ? -4.125 9.742 -2.861 1 95.62 95 GLU A CA 1
ATOM 736 C C . GLU A 1 95 ? -3.24 9.289 -1.704 1 95.62 95 GLU A C 1
ATOM 738 O O . GLU A 1 95 ? -2.986 10.055 -0.772 1 95.62 95 GLU A O 1
ATOM 743 N N . ILE A 1 96 ? -2.852 8.086 -1.726 1 95.62 96 ILE A N 1
ATOM 744 C CA . ILE A 1 96 ? -1.964 7.547 -0.701 1 95.62 96 ILE A CA 1
ATOM 745 C C . ILE A 1 96 ? -0.51 7.715 -1.138 1 95.62 96 ILE A C 1
ATOM 747 O O . ILE A 1 96 ? 0.316 8.227 -0.381 1 95.62 96 ILE A O 1
ATOM 751 N N . LEU A 1 97 ? -0.23 7.293 -2.434 1 96.56 97 LEU A N 1
ATOM 752 C CA . LEU A 1 97 ? 1.125 7.398 -2.965 1 96.56 97 LEU A CA 1
ATOM 753 C C . LEU A 1 97 ? 1.228 8.539 -3.971 1 96.56 97 LEU A C 1
ATOM 755 O O . LEU A 1 97 ? 0.229 8.922 -4.586 1 96.56 97 LEU A O 1
ATOM 759 N N . ASP A 1 98 ? 2.414 9 -4.129 1 96.69 98 ASP A N 1
ATOM 760 C CA . ASP A 1 98 ? 2.707 10.008 -5.141 1 96.69 98 ASP A CA 1
ATOM 761 C C . ASP A 1 98 ? 2.623 9.422 -6.547 1 96.69 98 ASP A C 1
ATOM 763 O O . ASP A 1 98 ? 3.434 8.57 -6.918 1 96.69 98 ASP A O 1
ATOM 767 N N . PRO A 1 99 ? 1.69 9.812 -7.324 1 93.94 99 PRO A N 1
ATOM 768 C CA . PRO A 1 99 ? 1.531 9.234 -8.664 1 93.94 99 PRO A CA 1
ATOM 769 C C . PRO A 1 99 ? 2.705 9.555 -9.586 1 93.94 99 PRO A C 1
ATOM 771 O O . PRO A 1 99 ? 2.939 8.836 -10.562 1 93.94 99 PRO A O 1
ATOM 774 N N . ASP A 1 100 ? 3.494 10.547 -9.266 1 94.56 100 ASP A N 1
ATOM 775 C CA . ASP A 1 100 ? 4.547 11.016 -10.164 1 94.56 100 ASP A CA 1
ATOM 776 C C . ASP A 1 100 ? 5.902 10.445 -9.758 1 94.56 100 ASP A C 1
ATOM 778 O O . ASP A 1 100 ? 6.906 10.68 -10.438 1 94.56 100 ASP A O 1
ATOM 782 N N . SER A 1 101 ? 5.914 9.758 -8.656 1 94.69 101 SER A N 1
ATOM 783 C CA . SER A 1 101 ? 7.164 9.172 -8.18 1 94.69 101 SER A CA 1
ATOM 784 C C . SER A 1 101 ? 7.355 7.762 -8.734 1 94.69 101 SER A C 1
ATOM 786 O O . SER A 1 101 ? 6.387 7.016 -8.898 1 94.69 101 SER A O 1
ATOM 788 N N . ASP A 1 102 ? 8.555 7.324 -8.914 1 93.88 102 ASP A N 1
ATOM 789 C CA . ASP A 1 102 ? 8.883 5.965 -9.336 1 93.88 102 ASP A CA 1
ATOM 790 C C . ASP A 1 102 ? 9.07 5.051 -8.125 1 93.88 102 ASP A C 1
ATOM 792 O O . ASP A 1 102 ? 9.227 3.836 -8.281 1 93.88 102 ASP A O 1
ATOM 796 N N . CYS A 1 103 ? 9.055 5.613 -6.965 1 95.62 103 CYS A N 1
ATOM 797 C CA . CYS A 1 103 ? 9.203 4.859 -5.727 1 95.62 103 CYS A CA 1
ATOM 798 C C . CYS A 1 103 ? 7.949 4.965 -4.867 1 95.62 103 CYS A C 1
ATOM 800 O O . CYS A 1 103 ? 7.051 5.75 -5.172 1 95.62 103 CYS A O 1
ATOM 802 N N . ILE A 1 104 ? 7.906 4.113 -3.873 1 95.56 104 ILE A N 1
ATOM 803 C CA . ILE A 1 104 ? 6.797 4.18 -2.926 1 95.56 104 ILE A CA 1
ATOM 804 C C . ILE A 1 104 ? 6.977 5.379 -2 1 95.56 104 ILE A C 1
ATOM 806 O O . ILE A 1 104 ? 7.676 5.289 -0.986 1 95.56 104 ILE A O 1
ATOM 810 N N . ASP A 1 105 ? 6.422 6.504 -2.443 1 95.38 105 ASP A N 1
ATOM 811 C CA . ASP A 1 105 ? 6.418 7.75 -1.684 1 95.38 105 ASP A CA 1
ATOM 812 C C . ASP A 1 105 ? 4.992 8.195 -1.375 1 95.38 105 ASP A C 1
ATOM 814 O O . ASP A 1 105 ? 4.102 8.078 -2.219 1 95.38 105 ASP A O 1
ATOM 818 N N . LEU A 1 106 ? 4.871 8.758 -0.265 1 95.56 106 LEU A N 1
ATOM 819 C CA . LEU A 1 106 ? 3.549 9.234 0.11 1 95.56 106 LEU A CA 1
ATOM 820 C C . LEU A 1 106 ? 3.123 10.398 -0.78 1 95.56 106 LEU A C 1
ATOM 822 O O . LEU A 1 106 ? 3.967 11.156 -1.271 1 95.56 106 LEU A O 1
ATOM 826 N N . HIS A 1 107 ? 1.882 10.492 -1.014 1 96.06 107 HIS A N 1
ATOM 827 C CA . HIS A 1 107 ? 1.296 11.578 -1.792 1 96.06 107 HIS A CA 1
ATOM 828 C C . HIS A 1 107 ? 1.718 12.938 -1.246 1 96.06 107 HIS A C 1
ATOM 830 O O . HIS A 1 107 ? 1.774 13.133 -0.03 1 96.06 107 HIS A O 1
ATOM 836 N N . PRO A 1 108 ? 1.966 13.875 -2.055 1 95.5 108 PRO A N 1
ATOM 837 C CA . PRO A 1 108 ? 2.439 15.195 -1.636 1 95.5 108 PRO A CA 1
ATOM 838 C C . PRO A 1 108 ? 1.471 15.891 -0.688 1 95.5 108 PRO A C 1
ATOM 840 O O . PRO A 1 108 ? 1.875 16.781 0.071 1 95.5 108 PRO A O 1
ATOM 843 N N . ARG A 1 109 ? 0.242 15.555 -0.714 1 94.31 109 ARG A N 1
ATOM 844 C CA . ARG A 1 109 ? -0.733 16.172 0.18 1 94.31 109 ARG A CA 1
ATOM 845 C C . ARG A 1 109 ? -0.312 16.016 1.638 1 94.31 109 ARG A C 1
ATOM 847 O O . ARG A 1 109 ? -0.635 16.859 2.475 1 94.31 109 ARG A O 1
ATOM 854 N N . PHE A 1 110 ? 0.367 14.969 1.894 1 94.75 110 PHE A N 1
ATOM 855 C CA . PHE A 1 110 ? 0.768 14.734 3.275 1 94.75 110 PHE A CA 1
ATOM 856 C C . PHE A 1 110 ? 1.889 15.688 3.684 1 94.75 110 PHE A C 1
ATOM 858 O O . PHE A 1 110 ? 1.986 16.078 4.852 1 94.75 110 PHE A O 1
ATOM 865 N N . THR A 1 111 ? 2.766 15.992 2.76 1 93.81 111 THR A N 1
ATOM 866 C CA . THR A 1 111 ? 3.812 16.969 3.029 1 93.81 111 THR A CA 1
ATOM 867 C C . THR A 1 111 ? 3.209 18.344 3.334 1 93.81 111 THR A C 1
ATOM 869 O O . THR A 1 111 ? 3.631 19.016 4.273 1 93.81 111 THR A O 1
ATOM 872 N N . VAL A 1 112 ? 2.289 18.672 2.527 1 94.06 112 VAL A N 1
ATOM 873 C CA . VAL A 1 112 ? 1.604 19.953 2.73 1 94.06 112 VAL A CA 1
ATOM 874 C C . VAL A 1 112 ? 0.898 19.953 4.086 1 94.06 112 VAL A C 1
ATOM 876 O O . VAL A 1 112 ? 1.01 20.906 4.852 1 94.06 112 VAL A O 1
ATOM 879 N N . MET A 1 113 ? 0.199 18.875 4.297 1 94.31 113 MET A N 1
ATOM 880 C CA . MET A 1 113 ? -0.494 18.719 5.57 1 94.31 113 MET A CA 1
ATOM 881 C C . MET A 1 113 ? 0.485 18.797 6.738 1 94.31 113 MET A C 1
ATOM 883 O O . MET A 1 113 ? 0.206 19.453 7.742 1 94.31 113 MET A O 1
ATOM 887 N N . ALA A 1 114 ? 1.575 18.141 6.582 1 94.69 114 ALA A N 1
ATOM 888 C CA . ALA A 1 114 ? 2.598 18.141 7.625 1 94.69 114 ALA A CA 1
ATOM 889 C C . ALA A 1 114 ? 3.139 19.547 7.867 1 94.69 114 ALA A C 1
ATOM 891 O O . ALA A 1 114 ? 3.346 19.953 9.016 1 94.69 114 ALA A O 1
ATOM 892 N N . LYS A 1 115 ? 3.408 20.203 6.801 1 94.25 115 LYS A N 1
ATOM 893 C CA . LYS A 1 115 ? 3.91 21.562 6.914 1 94.25 115 LYS A CA 1
ATOM 894 C C . LYS A 1 115 ? 2.939 22.438 7.695 1 94.25 115 LYS A C 1
ATOM 896 O O . LYS A 1 115 ? 3.342 23.156 8.617 1 94.25 115 LYS A O 1
ATOM 901 N N . ASN A 1 116 ? 1.712 22.375 7.32 1 94.62 116 ASN A N 1
ATOM 902 C CA . ASN A 1 116 ? 0.695 23.172 8 1 94.62 116 ASN A CA 1
ATOM 903 C C . ASN A 1 116 ? 0.531 22.734 9.453 1 94.62 116 ASN A C 1
ATOM 905 O O . ASN A 1 116 ? 0.374 23.578 10.344 1 94.62 116 ASN A O 1
ATOM 909 N N . ALA A 1 117 ? 0.539 21.484 9.617 1 95.44 117 ALA A N 1
ATOM 910 C CA . ALA A 1 117 ? 0.433 20.969 10.977 1 95.44 117 ALA A CA 1
ATOM 911 C C . ALA A 1 117 ? 1.593 21.453 11.844 1 95.44 117 ALA A C 1
ATOM 913 O O . ALA A 1 117 ? 1.396 21.828 12.992 1 95.44 117 ALA A O 1
ATOM 914 N N . ASN A 1 118 ? 2.748 21.438 11.281 1 93.69 118 ASN A N 1
ATOM 915 C CA . ASN A 1 118 ? 3.93 21.891 12.008 1 93.69 118 ASN A CA 1
ATOM 916 C C . ASN A 1 118 ? 3.844 23.359 12.359 1 93.69 118 ASN A C 1
ATOM 918 O O . ASN A 1 118 ? 4.254 23.781 13.445 1 93.69 118 ASN A O 1
ATOM 922 N N . ARG A 1 119 ? 3.422 24.125 11.43 1 92.44 119 ARG A N 1
ATOM 923 C CA . ARG A 1 119 ? 3.209 25.547 11.695 1 92.44 119 ARG A CA 1
ATOM 924 C C . ARG A 1 119 ? 2.273 25.75 12.883 1 92.44 119 ARG A C 1
ATOM 926 O O . ARG A 1 119 ? 2.537 26.578 13.75 1 92.44 119 ARG A O 1
ATOM 933 N N . TYR A 1 120 ? 1.225 24.984 12.891 1 93.88 120 TYR A N 1
ATOM 934 C CA . TYR A 1 120 ? 0.259 25.078 13.977 1 93.88 120 TYR A CA 1
ATOM 935 C C . TYR A 1 120 ? 0.891 24.688 15.305 1 93.88 120 TYR A C 1
ATOM 937 O O . TYR A 1 120 ? 0.684 25.344 16.328 1 93.88 120 TYR A O 1
ATOM 945 N N . LEU A 1 121 ? 1.565 23.562 15.258 1 92.5 121 LEU A N 1
ATOM 946 C CA . LEU A 1 121 ? 2.188 23.062 16.484 1 92.5 121 LEU A CA 1
ATOM 947 C C . LEU A 1 121 ? 3.18 24.078 17.047 1 92.5 121 LEU A C 1
ATOM 949 O O . LEU A 1 121 ? 3.287 24.234 18.266 1 92.5 121 LEU A O 1
ATOM 953 N N . TRP A 1 122 ? 3.865 24.719 16.156 1 89.75 122 TRP A N 1
ATOM 954 C CA . TRP A 1 122 ? 4.785 25.766 16.578 1 89.75 122 TRP A CA 1
ATOM 955 C C . TRP A 1 122 ? 4.031 26.906 17.25 1 89.75 122 TRP A C 1
ATOM 957 O O . TRP A 1 122 ? 4.406 27.359 18.344 1 89.75 122 TRP A O 1
ATOM 967 N N . LEU A 1 123 ? 3.008 27.344 16.641 1 88.38 123 LEU A N 1
ATOM 968 C CA . LEU A 1 123 ? 2.193 28.422 17.188 1 88.38 123 LEU A CA 1
ATOM 969 C C . LEU A 1 123 ? 1.614 28.031 18.547 1 88.38 123 LEU A C 1
ATOM 971 O O . LEU A 1 123 ? 1.61 28.844 19.469 1 88.38 123 LEU A O 1
ATOM 975 N N . ARG A 1 124 ? 1.162 26.828 18.531 1 90.56 124 ARG A N 1
ATOM 976 C CA . ARG A 1 124 ? 0.546 26.25 19.719 1 90.56 124 ARG A CA 1
ATOM 977 C C . ARG A 1 124 ? 1.529 26.234 20.891 1 90.56 124 ARG A C 1
ATOM 979 O O . ARG A 1 124 ? 1.129 26.359 22.047 1 90.56 124 ARG A O 1
ATOM 986 N N . ALA A 1 125 ? 2.783 26.062 20.641 1 88.5 125 ALA A N 1
ATOM 987 C CA . ALA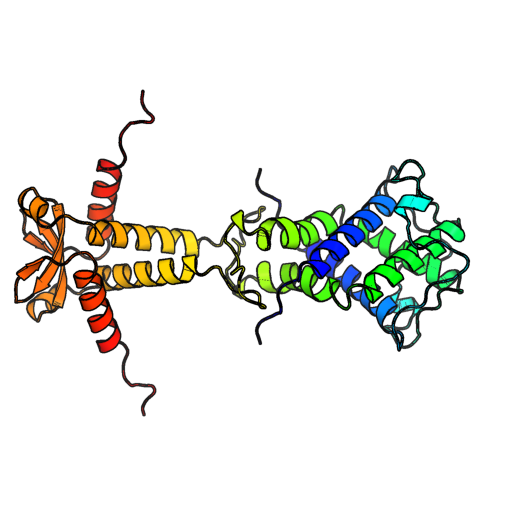 A 1 125 ? 3.797 25.844 21.656 1 88.5 125 ALA A CA 1
ATOM 988 C C . ALA A 1 125 ? 4.383 27.172 22.141 1 88.5 125 ALA A C 1
ATOM 990 O O . ALA A 1 125 ? 5.219 27.188 23.047 1 88.5 125 ALA A O 1
ATOM 991 N N . ARG A 1 126 ? 3.967 28.234 21.594 1 83.38 126 ARG A N 1
ATOM 992 C CA . ARG A 1 126 ? 4.535 29.516 21.969 1 83.38 126 ARG A CA 1
ATOM 993 C C . ARG A 1 126 ? 4.277 29.828 23.438 1 83.38 126 ARG A C 1
ATOM 995 O O . ARG A 1 126 ? 3.188 29.562 23.953 1 83.38 126 ARG A O 1
ATOM 1002 N N . ASP A 1 127 ? 5.465 30.203 24.062 1 72.88 127 ASP A N 1
ATOM 1003 C CA . ASP A 1 127 ? 5.414 30.562 25.469 1 72.88 127 ASP A CA 1
ATOM 1004 C C . ASP A 1 127 ? 4.852 31.969 25.656 1 72.88 127 ASP A C 1
ATOM 1006 O O . ASP A 1 127 ? 5.352 32.938 25.078 1 72.88 127 ASP A O 1
ATOM 1010 N N . LEU A 1 128 ? 3.852 32.094 26.516 1 66.31 128 LEU A N 1
ATOM 1011 C CA . LEU A 1 128 ? 3.148 33.344 26.812 1 66.31 128 LEU A CA 1
ATOM 1012 C C . LEU A 1 128 ? 4.121 34.406 27.281 1 66.31 128 LEU A C 1
ATOM 1014 O O . LEU A 1 128 ? 3.936 35.594 26.984 1 66.31 128 LEU A O 1
ATOM 1018 N N . ASP A 1 129 ? 5.055 33.875 27.938 1 66 129 ASP A N 1
ATOM 1019 C CA . ASP A 1 129 ? 5.973 34.844 28.547 1 66 129 ASP A CA 1
ATOM 1020 C C . ASP A 1 129 ? 6.922 35.438 27.516 1 66 129 ASP A C 1
ATOM 1022 O O . ASP A 1 129 ? 7.504 36.5 27.734 1 66 129 ASP A O 1
ATOM 1026 N N . THR A 1 130 ? 6.957 34.75 26.359 1 61.12 130 THR A N 1
ATOM 1027 C CA . THR A 1 130 ? 7.941 35.219 25.375 1 61.12 130 THR A CA 1
ATOM 1028 C C . THR A 1 130 ? 7.312 36.188 24.375 1 61.12 130 THR A C 1
ATOM 1030 O O . THR A 1 130 ? 8.016 36.781 23.562 1 61.12 130 THR A O 1
ATOM 1033 N N . ILE A 1 131 ? 6.137 36.375 24.562 1 64 131 ILE A N 1
ATOM 1034 C CA . ILE A 1 131 ? 5.441 37.219 23.609 1 64 131 ILE A CA 1
ATOM 1035 C C . ILE A 1 131 ? 5.91 38.656 23.75 1 64 131 ILE A C 1
ATOM 1037 O O . ILE A 1 131 ? 5.934 39.438 22.781 1 64 131 ILE A O 1
ATOM 1041 N N . THR A 1 132 ? 6.289 38.906 24.938 1 68.12 132 THR A N 1
ATOM 1042 C CA . THR A 1 132 ? 6.789 40.219 25.219 1 68.12 132 THR A CA 1
ATOM 1043 C C . THR A 1 132 ? 8.086 40.5 24.453 1 68.12 132 THR A C 1
ATOM 1045 O O . THR A 1 132 ? 8.43 41.656 24.172 1 68.12 132 THR A O 1
ATOM 1048 N N . CYS A 1 133 ? 8.758 39.375 24.156 1 67.5 133 CYS A N 1
ATOM 1049 C CA . CYS A 1 133 ? 10.039 39.5 23.453 1 67.5 133 CYS A CA 1
ATOM 1050 C C . CYS A 1 133 ? 9.828 39.594 21.953 1 67.5 133 CYS A C 1
ATOM 1052 O O . CYS A 1 133 ? 10.781 39.781 21.203 1 67.5 133 CYS A O 1
ATOM 1054 N N . GLY A 1 134 ? 8.672 39.469 21.562 1 68.94 134 GLY A N 1
ATOM 1055 C CA . GLY A 1 134 ? 8.375 39.562 20.141 1 68.94 134 GLY A CA 1
ATOM 1056 C C . GLY A 1 134 ? 8.148 38.219 19.484 1 68.94 134 GLY A C 1
ATOM 1057 O O . GLY A 1 134 ? 8.5 37.188 20.062 1 68.94 134 GLY A O 1
ATOM 1058 N N . GLY A 1 135 ? 7.367 38.344 18.406 1 77.88 135 GLY A N 1
ATOM 1059 C CA . GLY A 1 135 ? 7.18 37.125 17.641 1 77.88 135 GLY A CA 1
ATOM 1060 C C . GLY A 1 135 ? 5.73 36.875 17.266 1 77.88 135 GLY A C 1
ATOM 1061 O O . GLY A 1 135 ? 4.867 37.719 17.5 1 77.88 135 GLY A O 1
ATOM 1062 N N . VAL A 1 136 ? 5.574 35.75 16.656 1 81.44 136 VAL A N 1
ATOM 1063 C CA . VAL A 1 136 ? 4.254 35.344 16.172 1 81.44 136 VAL A CA 1
ATOM 1064 C C . VAL A 1 136 ? 3.5 34.625 17.297 1 81.44 136 VAL A C 1
ATOM 1066 O O . VAL A 1 136 ? 4.086 33.844 18.031 1 81.44 136 VAL A O 1
ATOM 1069 N N . PHE A 1 137 ? 2.211 35.031 17.438 1 81.38 137 PHE A N 1
ATOM 1070 C CA . PHE A 1 137 ? 1.38 34.406 18.469 1 81.38 137 PHE A CA 1
ATOM 1071 C C . PHE A 1 137 ? -0.053 34.25 17.984 1 81.38 137 PHE A C 1
ATOM 1073 O O . PHE A 1 137 ? -0.428 34.812 16.938 1 81.38 137 PHE A O 1
ATOM 1080 N N . ALA A 1 138 ? -0.801 33.406 18.75 1 86.81 138 ALA A N 1
ATOM 1081 C CA . ALA A 1 138 ? -2.246 33.312 18.562 1 86.81 138 ALA A CA 1
ATOM 1082 C C . ALA A 1 138 ? -2.998 33.969 19.703 1 86.81 138 ALA A C 1
ATOM 1084 O O . ALA A 1 138 ? -2.59 33.844 20.875 1 86.81 138 ALA A O 1
ATOM 1085 N N . GLY A 1 139 ? -4.062 34.656 19.297 1 82.81 139 GLY A N 1
ATOM 1086 C CA . GLY A 1 139 ? -4.793 35.406 20.328 1 82.81 139 GLY A CA 1
ATOM 1087 C C . GLY A 1 139 ? -6.293 35.406 20.094 1 82.81 139 GLY A C 1
ATOM 1088 O O . GLY A 1 139 ? -6.773 34.875 19.094 1 82.81 139 GLY A O 1
ATOM 1089 N N . LEU A 1 140 ? -6.945 35.906 21.188 1 79.44 140 LEU A N 1
ATOM 1090 C CA . LEU A 1 140 ? -8.398 36.031 21.172 1 79.44 140 LEU A CA 1
ATOM 1091 C C . LEU A 1 140 ? -8.828 37.469 21.406 1 79.44 140 LEU A C 1
ATOM 1093 O O . LEU A 1 140 ? -8.352 38.125 22.328 1 79.44 140 LEU A O 1
ATOM 1097 N N . THR A 1 141 ? -9.633 37.969 20.484 1 77.69 141 THR A N 1
ATOM 1098 C CA . THR A 1 141 ? -10.273 39.25 20.688 1 77.69 141 THR A CA 1
ATOM 1099 C C . THR A 1 141 ? -11.75 39.094 21.031 1 77.69 141 THR A C 1
ATOM 1101 O O . THR A 1 141 ? -12.367 38.094 20.656 1 77.69 141 THR A O 1
ATOM 1104 N N . PRO A 1 142 ? -12.289 39.969 21.812 1 78 142 PRO A N 1
ATOM 1105 C CA . PRO A 1 142 ? -11.758 41.25 22.234 1 78 142 PRO A CA 1
ATOM 1106 C C . PRO A 1 142 ? -10.969 41.188 23.547 1 78 142 PRO A C 1
ATOM 1108 O O . PRO A 1 142 ? -10.336 42.156 23.953 1 78 142 PRO A O 1
ATOM 1111 N N . ASP A 1 143 ? -10.891 40.031 24.188 1 75.38 143 ASP A N 1
ATOM 1112 C CA . ASP A 1 143 ? -10.281 39.906 25.5 1 75.38 143 ASP A CA 1
ATOM 1113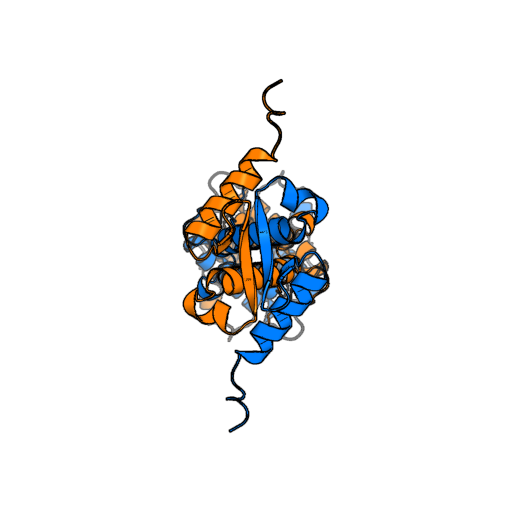 C C . ASP A 1 143 ? -8.758 40.031 25.422 1 75.38 143 ASP A C 1
ATOM 1115 O O . ASP A 1 143 ? -8.086 40.188 26.438 1 75.38 143 ASP A O 1
ATOM 1119 N N . ASN A 1 144 ? -8.234 40.031 24.266 1 74.12 144 ASN A N 1
ATOM 1120 C CA . ASN A 1 144 ? -6.805 40.156 24.016 1 74.12 144 ASN A CA 1
ATOM 1121 C C . ASN A 1 144 ? -6.004 39.125 24.781 1 74.12 144 ASN A C 1
ATOM 1123 O O . ASN A 1 144 ? -5.02 39.438 25.453 1 74.12 144 ASN A O 1
ATOM 1127 N N . LEU A 1 145 ? -6.555 37.969 24.75 1 79.69 145 LEU A N 1
ATOM 1128 C CA . LEU A 1 145 ? -5.887 36.844 25.375 1 79.69 145 LEU A CA 1
ATOM 1129 C C . LEU A 1 145 ? -4.953 36.125 24.391 1 79.69 145 LEU A C 1
ATOM 1131 O O . LEU A 1 145 ? -5.289 35.969 23.219 1 79.69 145 LEU A O 1
ATOM 1135 N N . VAL A 1 146 ? -3.789 35.969 24.859 1 81.12 146 VAL A N 1
ATOM 1136 C CA . VAL A 1 146 ? -2.887 35.125 24.094 1 81.12 146 VAL A CA 1
ATOM 1137 C C . VAL A 1 146 ? -3.24 33.656 24.328 1 81.12 146 VAL A C 1
ATOM 1139 O O . VAL A 1 146 ? -3.42 33.219 25.469 1 81.12 146 VAL A O 1
ATOM 1142 N N . LEU A 1 147 ? -3.432 32.938 23.25 1 83.12 147 LEU A N 1
ATOM 1143 C CA . LEU A 1 147 ? -3.832 31.547 23.328 1 83.12 147 LEU A CA 1
ATOM 1144 C C . LEU A 1 147 ? -2.676 30.641 22.938 1 83.12 147 LEU A C 1
ATOM 1146 O O . LEU A 1 147 ? -1.911 30.953 22.016 1 83.12 147 LEU A O 1
ATOM 1150 N N . ASN A 1 148 ? -2.514 29.594 23.719 1 86.56 148 ASN A N 1
ATOM 1151 C CA . ASN A 1 148 ? -1.577 28.531 23.359 1 86.56 148 ASN A CA 1
ATOM 1152 C C . ASN A 1 148 ? -2.068 27.172 23.844 1 86.56 148 ASN A C 1
ATOM 1154 O O . ASN A 1 148 ? -3.172 27.062 24.375 1 86.56 148 ASN A O 1
ATOM 1158 N N . GLY A 1 149 ? -1.368 26.156 23.469 1 89.81 149 GLY A N 1
ATOM 1159 C CA . GLY A 1 149 ? -1.655 24.812 23.953 1 89.81 149 GLY A CA 1
ATOM 1160 C C . GLY A 1 149 ? -3.105 24.406 23.75 1 89.81 149 GLY A C 1
ATOM 1161 O O . GLY A 1 149 ? -3.658 24.578 22.672 1 89.81 149 GLY A O 1
ATOM 1162 N N . GLU A 1 150 ? -3.67 23.875 24.844 1 91.19 150 GLU A N 1
ATOM 1163 C CA . GLU A 1 150 ? -5.02 23.328 24.797 1 91.19 150 GLU A CA 1
ATOM 1164 C C . GLU A 1 150 ? -6.062 24.438 24.656 1 91.19 150 GLU A C 1
ATOM 1166 O O . GLU A 1 150 ? -7.129 24.219 24.078 1 91.19 150 GLU A O 1
ATOM 1171 N N . ASP A 1 151 ? -5.707 25.516 25.141 1 89.5 151 ASP A N 1
ATOM 1172 C CA . ASP A 1 151 ? -6.633 26.641 25.031 1 89.5 151 ASP A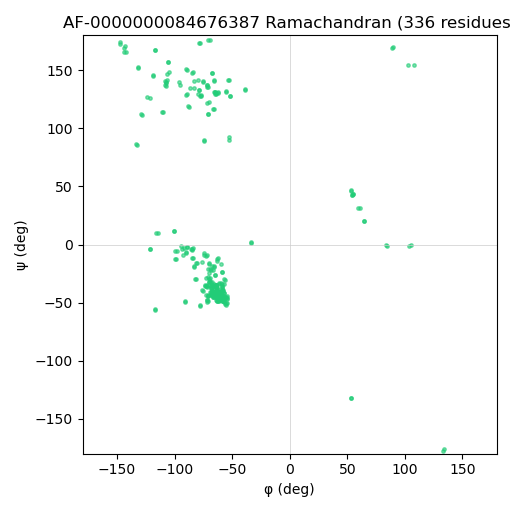 CA 1
ATOM 1173 C C . ASP A 1 151 ? -6.781 27.094 23.578 1 89.5 151 ASP A C 1
ATOM 1175 O O . ASP A 1 151 ? -7.879 27.438 23.141 1 89.5 151 ASP A O 1
ATOM 1179 N N . LEU A 1 152 ? -5.645 27.156 22.891 1 91.06 152 LEU A N 1
ATOM 1180 C CA . LEU A 1 152 ? -5.707 27.5 21.484 1 91.06 152 LEU A CA 1
ATOM 1181 C C . LEU A 1 152 ? -6.504 26.453 20.703 1 91.06 152 LEU A C 1
ATOM 1183 O O . LEU A 1 152 ? -7.363 26.797 19.891 1 91.06 152 LEU A O 1
ATOM 1187 N N . ASP A 1 153 ? -6.281 25.141 21 1 92.56 153 ASP A N 1
ATOM 1188 C CA . ASP A 1 153 ? -7.02 24.062 20.359 1 92.56 153 ASP A CA 1
ATOM 1189 C C . ASP A 1 153 ? -8.523 24.266 20.516 1 92.56 153 ASP A C 1
ATOM 1191 O O . ASP A 1 153 ? -9.266 24.219 19.531 1 92.56 153 ASP A O 1
ATOM 1195 N N . ALA A 1 154 ? -8.883 24.484 21.688 1 90.31 154 ALA A N 1
ATOM 1196 C CA . ALA A 1 154 ? -10.305 24.594 22.031 1 90.31 154 ALA A CA 1
ATOM 1197 C C . ALA A 1 154 ? -10.945 25.781 21.328 1 90.31 154 ALA A C 1
ATOM 1199 O O . ALA A 1 154 ? -12.07 25.688 20.828 1 90.31 154 ALA A O 1
ATOM 1200 N N . ALA A 1 155 ? -10.289 26.891 21.312 1 86 155 ALA A N 1
ATOM 1201 C CA . ALA A 1 155 ? -10.828 28.109 20.703 1 86 155 ALA A CA 1
ATOM 1202 C C . ALA A 1 155 ? -11.016 27.922 19.203 1 86 155 ALA A C 1
ATOM 1204 O O . ALA A 1 155 ? -12.062 28.266 18.656 1 86 155 ALA A O 1
ATOM 1205 N N . VAL A 1 156 ? -10.031 27.359 18.562 1 88.94 156 VAL A N 1
ATOM 1206 C CA . VAL A 1 156 ? -10.086 27.156 17.125 1 88.94 156 VAL A CA 1
ATOM 1207 C C . VAL A 1 156 ? -11.156 26.109 16.797 1 88.94 156 VAL A C 1
ATOM 1209 O O . VAL A 1 156 ? -11.953 26.312 15.883 1 88.94 156 VAL A O 1
ATOM 1212 N N . ASP A 1 157 ? -11.219 25.031 17.531 1 90.5 157 ASP A N 1
ATOM 1213 C CA . ASP A 1 157 ? -12.188 23.969 17.297 1 90.5 157 ASP A CA 1
ATOM 1214 C C . ASP A 1 157 ? -13.617 24.484 17.438 1 90.5 157 ASP A C 1
ATOM 1216 O O . ASP A 1 157 ? -14.508 24.109 16.672 1 90.5 157 ASP A O 1
ATOM 1220 N N . ALA A 1 158 ? -13.812 25.297 18.438 1 86.19 158 ALA A N 1
ATOM 1221 C CA . ALA A 1 158 ? -15.125 25.891 18.641 1 86.19 158 ALA A CA 1
ATOM 1222 C C . ALA A 1 158 ? -15.523 26.766 17.453 1 86.19 158 ALA A C 1
ATOM 1224 O O . ALA A 1 158 ? -16.672 26.734 17.016 1 86.19 158 ALA A O 1
ATOM 1225 N N . ALA A 1 159 ? -14.625 27.531 16.953 1 82.25 159 ALA A N 1
ATOM 1226 C CA . ALA A 1 159 ? -14.883 28.406 15.82 1 82.25 159 ALA A CA 1
ATOM 1227 C C . ALA A 1 159 ? -15.172 27.594 14.562 1 82.25 159 ALA A C 1
ATOM 1229 O O . ALA A 1 159 ? -16.062 27.938 13.781 1 82.25 159 ALA A O 1
ATOM 1230 N N . LEU A 1 160 ? -14.438 26.547 14.344 1 85.5 160 LEU A N 1
ATOM 1231 C CA . LEU A 1 160 ? -14.633 25.656 13.203 1 85.5 160 LEU A CA 1
ATOM 1232 C C . LEU A 1 160 ? -16.016 25.031 13.242 1 85.5 160 LEU A C 1
ATOM 1234 O O . LEU A 1 160 ? -16.688 24.906 12.211 1 85.5 160 LEU A O 1
ATOM 1238 N N . ALA A 1 161 ? -16.344 24.609 14.438 1 84.81 161 ALA A N 1
ATOM 1239 C CA . ALA A 1 161 ? -17.656 23.969 14.617 1 84.81 161 ALA A CA 1
ATOM 1240 C C . ALA A 1 161 ? -18.781 24.969 14.328 1 84.81 161 ALA A C 1
ATOM 1242 O O . ALA A 1 161 ? -19.828 24.578 13.812 1 84.81 161 ALA A O 1
ATOM 1243 N N . ALA A 1 162 ? -18.547 26.203 14.68 1 79.12 162 ALA A N 1
ATOM 1244 C CA . ALA A 1 162 ? -19.547 27.25 14.484 1 79.12 162 ALA A CA 1
ATOM 1245 C C . ALA A 1 162 ? -19.688 27.594 13.008 1 79.12 162 ALA A C 1
ATOM 1247 O O . ALA A 1 162 ? -20.75 28.078 12.578 1 79.12 162 ALA A O 1
ATOM 1248 N N . GLN A 1 163 ? -18.625 27.578 12.195 1 73.06 163 GLN A N 1
ATOM 1249 C CA . GLN A 1 163 ? -18.672 27.859 10.766 1 73.06 163 GLN A CA 1
ATOM 1250 C C . GLN A 1 163 ? -19.344 26.734 9.992 1 73.06 163 GLN A C 1
ATOM 1252 O O . GLN A 1 163 ? -19.875 26.938 8.898 1 73.06 163 GLN A O 1
ATOM 1257 N N . GLN A 1 164 ? -19.094 25.422 10.219 1 61.75 164 GLN A N 1
ATOM 1258 C CA . GLN A 1 164 ? -19.766 24.344 9.492 1 61.75 164 GLN A CA 1
ATOM 1259 C C . GLN A 1 164 ? -21.281 24.484 9.555 1 61.75 164 GLN A C 1
ATOM 1261 O O . GLN A 1 164 ? -21.859 24.516 10.633 1 61.75 164 GLN A O 1
ATOM 1266 N N . PRO A 1 165 ? -21.922 25.125 8.711 1 52.47 165 PRO A N 1
ATOM 1267 C CA . PRO A 1 165 ? -23.375 25.234 8.656 1 52.47 165 PRO A CA 1
ATOM 1268 C C . PRO A 1 165 ? -24.078 23.922 9 1 52.47 165 PRO A C 1
ATOM 1270 O O . PRO A 1 165 ? -23.5 22.844 8.828 1 52.47 165 PRO A O 1
ATOM 1273 N N . SER A 1 166 ? -25.234 23.938 9.945 1 42 166 SER A N 1
ATOM 1274 C CA . SER A 1 166 ? -26.391 23.062 10.078 1 42 166 SER A CA 1
ATOM 1275 C C . SER A 1 166 ? -26.844 22.547 8.719 1 42 166 SER A C 1
ATOM 1277 O O . SER A 1 166 ? -27.922 21.938 8.602 1 42 166 SER A O 1
ATOM 1279 N N . GLU A 1 167 ? -26.297 22.797 7.625 1 38.44 167 GLU A N 1
ATOM 1280 C CA . GLU A 1 167 ? -27.078 22.359 6.469 1 38.44 167 GLU A CA 1
ATOM 1281 C C . GLU A 1 167 ? -27.312 20.844 6.5 1 38.44 167 GLU A C 1
ATOM 1283 O O . GLU A 1 167 ? -27.891 20.281 5.566 1 38.44 167 GLU A O 1
ATOM 1288 N N . VAL A 1 168 ? -26.688 20.031 7.188 1 35.5 168 VAL A N 1
ATOM 1289 C CA . VAL A 1 168 ? -27.453 18.812 7.039 1 35.5 168 VAL A CA 1
ATOM 1290 C C . VAL A 1 168 ? -28.812 18.969 7.711 1 35.5 168 VAL A C 1
ATOM 1292 O O . VAL A 1 168 ? -29.578 18.016 7.82 1 35.5 168 VAL A O 1
ATOM 1295 N N . ALA A 1 169 ? -29.094 19.922 8.641 1 34.97 169 ALA A N 1
ATOM 1296 C CA . ALA A 1 169 ? -30.391 19.734 9.281 1 34.97 169 ALA A CA 1
ATOM 1297 C C . ALA A 1 169 ? -31.531 20.078 8.32 1 34.97 169 ALA A C 1
ATOM 1299 O O . ALA A 1 169 ? -32.688 19.766 8.594 1 34.97 169 ALA A O 1
ATOM 1300 N N . ALA A 1 170 ? -31.562 20.969 7.266 1 29.06 170 ALA A N 1
ATOM 1301 C CA . ALA A 1 170 ? -32.844 21.031 6.562 1 29.06 170 ALA A CA 1
ATOM 1302 C C . ALA A 1 170 ? -32.969 19.906 5.543 1 29.06 170 ALA A C 1
ATOM 1304 O O . ALA A 1 170 ? -31.984 19.547 4.891 1 29.06 170 ALA A O 1
ATOM 1305 N N . MET B 1 1 ? -17.172 0.138 0.635 1 62.97 1 MET B N 1
ATOM 1306 C CA . MET B 1 1 ? -16.688 -0.792 1.654 1 62.97 1 MET B CA 1
ATOM 1307 C C . MET B 1 1 ? -15.164 -0.772 1.742 1 62.97 1 MET B C 1
ATOM 1309 O O . MET B 1 1 ? -14.484 -0.537 0.742 1 62.97 1 MET B O 1
ATOM 1313 N N . LYS B 1 2 ? -14.562 -0.777 2.914 1 85.62 2 LYS B N 1
ATOM 1314 C CA . LYS B 1 2 ? -13.125 -0.744 3.143 1 85.62 2 LYS B CA 1
ATOM 1315 C C . LYS B 1 2 ? -12.5 -2.121 2.928 1 85.62 2 LYS B C 1
ATOM 1317 O O . LYS B 1 2 ? -13.102 -3.141 3.271 1 85.62 2 LYS B O 1
ATOM 1322 N N . MET B 1 3 ? -11.469 -2.266 2.25 1 92 3 MET B N 1
ATOM 1323 C CA . MET B 1 3 ? -10.766 -3.521 1.986 1 92 3 MET B CA 1
ATOM 1324 C C . MET B 1 3 ? -10.055 -4.02 3.238 1 92 3 MET B C 1
ATOM 1326 O O . MET B 1 3 ? -9.453 -3.236 3.969 1 92 3 MET B O 1
ATOM 1330 N N . ALA B 1 4 ? -10.18 -5.34 3.434 1 94.5 4 ALA B N 1
ATOM 1331 C CA . ALA B 1 4 ? -9.492 -5.961 4.559 1 94.5 4 ALA B CA 1
ATOM 1332 C C . ALA B 1 4 ? -7.977 -5.891 4.383 1 94.5 4 ALA B C 1
ATOM 1334 O O . ALA B 1 4 ? -7.465 -6.082 3.273 1 94.5 4 ALA B O 1
ATOM 1335 N N . LYS B 1 5 ? -7.328 -5.656 5.445 1 94.69 5 LYS B N 1
ATOM 1336 C CA . LYS B 1 5 ? -5.867 -5.672 5.484 1 94.69 5 LYS B CA 1
ATOM 1337 C C . LYS B 1 5 ? -5.332 -7.102 5.453 1 94.69 5 LYS B C 1
ATOM 1339 O O . LYS B 1 5 ? -5.891 -7.992 6.102 1 94.69 5 LYS B O 1
ATOM 1344 N N . PRO B 1 6 ? -4.199 -7.355 4.672 1 95.88 6 PRO B N 1
ATOM 1345 C CA . PRO B 1 6 ? -3.574 -8.68 4.77 1 95.88 6 PRO B CA 1
ATOM 1346 C C . PRO B 1 6 ? -3.195 -9.047 6.199 1 95.88 6 PRO B C 1
ATOM 1348 O O . PRO B 1 6 ? -2.637 -8.219 6.93 1 95.88 6 PRO B O 1
ATOM 1351 N N . SER B 1 7 ? -3.541 -10.219 6.598 1 94.81 7 SER B N 1
ATOM 1352 C CA . SER B 1 7 ? -3.172 -10.727 7.918 1 94.81 7 SER B CA 1
ATOM 1353 C C . SER B 1 7 ? -1.727 -11.211 7.938 1 94.81 7 SER B C 1
ATOM 1355 O O . SER B 1 7 ? -1.067 -11.258 6.895 1 94.81 7 SER B O 1
ATOM 1357 N N . ALA B 1 8 ? -1.236 -11.57 9.102 1 94.44 8 ALA B N 1
ATOM 1358 C CA . ALA B 1 8 ? 0.096 -12.156 9.219 1 94.44 8 ALA B CA 1
ATOM 1359 C C . ALA B 1 8 ? 0.202 -13.438 8.391 1 94.44 8 ALA B C 1
ATOM 1361 O O . ALA B 1 8 ? 1.232 -13.695 7.77 1 94.44 8 ALA B O 1
ATOM 1362 N N . GLN B 1 9 ? -0.831 -14.164 8.422 1 95.88 9 GLN B N 1
ATOM 1363 C CA . GLN B 1 9 ? -0.888 -15.391 7.629 1 95.88 9 GLN B CA 1
ATOM 1364 C C . GLN B 1 9 ? -0.838 -15.078 6.133 1 95.88 9 GLN B C 1
ATOM 1366 O O . GLN B 1 9 ? -0.189 -15.797 5.367 1 95.88 9 GLN B O 1
ATOM 1371 N N . ASP B 1 10 ? -1.538 -14.055 5.738 1 96.94 10 ASP B N 1
ATOM 1372 C CA . ASP B 1 10 ? -1.507 -13.625 4.348 1 96.94 10 ASP B CA 1
ATOM 1373 C C . ASP B 1 10 ? -0.086 -13.258 3.916 1 96.94 10 ASP B C 1
ATOM 1375 O O . ASP B 1 10 ? 0.342 -13.609 2.814 1 96.94 10 ASP B O 1
ATOM 1379 N N . ILE B 1 11 ? 0.599 -12.57 4.77 1 97.12 11 ILE B N 1
ATOM 1380 C CA . ILE B 1 11 ? 1.948 -12.102 4.465 1 97.12 11 ILE B CA 1
ATOM 1381 C C . ILE B 1 11 ? 2.885 -13.297 4.312 1 97.12 11 ILE B C 1
ATOM 1383 O O . ILE B 1 11 ? 3.693 -13.352 3.383 1 97.12 11 ILE B O 1
ATOM 1387 N N . GLU B 1 12 ? 2.783 -14.219 5.148 1 97 12 GLU B N 1
ATOM 1388 C CA . GLU B 1 12 ? 3.586 -15.438 5.055 1 97 12 GLU B CA 1
ATOM 1389 C C . GLU B 1 12 ? 3.312 -16.188 3.752 1 97 12 GLU B C 1
ATOM 1391 O O . GLU B 1 12 ? 4.242 -16.625 3.082 1 97 12 GLU B O 1
ATOM 1396 N N . ALA B 1 13 ? 2.057 -16.312 3.467 1 97.38 13 ALA B N 1
ATOM 1397 C CA . ALA B 1 13 ? 1.662 -16.984 2.23 1 97.38 13 ALA B CA 1
ATOM 1398 C C . ALA B 1 13 ? 2.184 -16.234 1.008 1 97.38 13 ALA B C 1
ATOM 1400 O O . ALA B 1 13 ? 2.635 -16.859 0.04 1 97.38 13 ALA B O 1
ATOM 1401 N N . ALA B 1 14 ? 2.115 -14.953 1.07 1 97.81 14 ALA B N 1
ATOM 1402 C CA . ALA B 1 14 ? 2.615 -14.125 -0.026 1 97.81 14 ALA B CA 1
ATOM 1403 C C . ALA B 1 14 ? 4.117 -14.312 -0.211 1 97.81 14 ALA B C 1
ATOM 1405 O O . ALA B 1 14 ? 4.609 -14.367 -1.342 1 97.81 14 ALA B O 1
ATOM 1406 N N . ASP B 1 15 ? 4.828 -14.414 0.867 1 97.38 15 ASP B N 1
ATOM 1407 C CA . ASP B 1 15 ? 6.266 -14.648 0.81 1 97.38 15 ASP B CA 1
ATOM 1408 C C . ASP B 1 15 ? 6.574 -16 0.161 1 97.38 15 ASP B C 1
ATOM 1410 O O . ASP B 1 15 ? 7.531 -16.125 -0.603 1 97.38 15 ASP B O 1
ATOM 1414 N N . GLU B 1 16 ? 5.805 -16.922 0.534 1 96.75 16 GLU B N 1
ATOM 1415 C CA . GLU B 1 16 ? 5.988 -18.234 -0.075 1 96.75 16 GLU B CA 1
ATOM 1416 C C . GLU B 1 16 ? 5.703 -18.188 -1.574 1 96.75 16 GLU B C 1
ATOM 1418 O O . GLU B 1 16 ? 6.426 -18.797 -2.365 1 96.75 16 GLU B O 1
ATOM 1423 N N . LEU B 1 17 ? 4.648 -17.547 -1.935 1 97.5 17 LEU B N 1
ATOM 1424 C CA . LEU B 1 17 ? 4.344 -17.375 -3.352 1 97.5 17 LEU B CA 1
ATOM 1425 C C . LEU B 1 17 ? 5.508 -16.703 -4.082 1 97.5 17 LEU B C 1
ATOM 1427 O O . LEU B 1 17 ? 5.895 -17.141 -5.168 1 97.5 17 LEU B O 1
ATOM 1431 N N . LEU B 1 18 ? 6.016 -15.664 -3.482 1 96.62 18 LEU B N 1
ATOM 1432 C CA . LEU B 1 18 ? 7.176 -14.977 -4.035 1 96.62 18 LEU B CA 1
ATOM 1433 C C . LEU B 1 18 ? 8.328 -15.945 -4.262 1 96.62 18 LEU B C 1
ATOM 1435 O O . LEU B 1 18 ? 8.961 -15.93 -5.324 1 96.62 18 LEU B O 1
ATOM 1439 N N . ASN B 1 19 ? 8.578 -16.766 -3.258 1 95.5 19 ASN B N 1
ATOM 1440 C CA . ASN B 1 19 ? 9.656 -17.75 -3.363 1 95.5 19 ASN B CA 1
ATOM 1441 C C . ASN B 1 19 ? 9.406 -18.734 -4.508 1 95.5 19 ASN B C 1
ATOM 1443 O O . ASN B 1 19 ? 10.328 -19.062 -5.25 1 95.5 19 ASN B O 1
ATOM 1447 N N . ILE B 1 20 ? 8.188 -19.203 -4.656 1 95.56 20 ILE B N 1
ATOM 1448 C CA . ILE B 1 20 ? 7.824 -20.125 -5.727 1 95.56 20 ILE B CA 1
ATOM 1449 C C . ILE B 1 20 ? 8.125 -19.5 -7.082 1 95.56 20 ILE B C 1
ATOM 1451 O O . ILE B 1 20 ? 8.75 -20.125 -7.941 1 95.56 20 ILE B O 1
ATOM 1455 N N . LEU B 1 21 ? 7.695 -18.281 -7.285 1 95.25 21 LEU B N 1
ATOM 1456 C CA . LEU B 1 21 ? 7.891 -17.578 -8.547 1 95.25 21 LEU B CA 1
ATOM 1457 C C . LEU B 1 21 ? 9.375 -17.344 -8.82 1 95.25 21 LEU B C 1
ATOM 1459 O O . LEU B 1 21 ? 9.82 -17.438 -9.961 1 95.25 21 LEU B O 1
ATOM 1463 N N . GLN B 1 22 ? 10.102 -17.094 -7.77 1 93.25 22 GLN B N 1
ATOM 1464 C CA . GLN B 1 22 ? 11.539 -16.891 -7.898 1 93.25 22 GLN B CA 1
ATOM 1465 C C . GLN B 1 22 ? 12.227 -18.172 -8.375 1 93.25 22 GLN B C 1
ATOM 1467 O O . GLN B 1 22 ? 13.141 -18.125 -9.203 1 93.25 22 GLN B O 1
ATOM 1472 N N . LEU B 1 23 ? 11.82 -19.266 -7.852 1 92.25 23 LEU B N 1
ATOM 1473 C CA . LEU B 1 23 ? 12.406 -20.547 -8.227 1 92.25 23 LEU B CA 1
ATOM 1474 C C . LEU B 1 23 ? 12.148 -20.844 -9.703 1 92.25 23 LEU B C 1
ATOM 1476 O O . LEU B 1 23 ? 13.031 -21.359 -10.391 1 92.25 23 LEU B O 1
ATOM 1480 N N . ILE B 1 24 ? 10.945 -20.531 -10.148 1 91.62 24 ILE B N 1
ATOM 1481 C CA . ILE B 1 24 ? 10.594 -20.734 -11.547 1 91.62 24 ILE B CA 1
ATOM 1482 C C . ILE B 1 24 ? 11.414 -19.781 -12.43 1 91.62 24 ILE B C 1
ATOM 1484 O O . ILE B 1 24 ? 11.883 -20.172 -13.5 1 91.62 24 ILE B O 1
ATOM 1488 N N . ASP B 1 25 ? 11.672 -18.562 -11.922 1 89.06 25 ASP B N 1
ATOM 1489 C CA . ASP B 1 25 ? 12.312 -17.5 -12.688 1 89.06 25 ASP B CA 1
ATOM 1490 C C . ASP B 1 25 ? 13.836 -17.656 -12.664 1 89.06 25 ASP B C 1
ATOM 1492 O O . ASP B 1 25 ? 14.539 -17 -13.43 1 89.06 25 ASP B O 1
ATOM 1496 N N . ALA B 1 26 ? 14.406 -18.406 -11.75 1 80.44 26 ALA B N 1
ATOM 1497 C CA . ALA B 1 26 ? 15.836 -18.5 -11.469 1 80.44 26 ALA B CA 1
ATOM 1498 C C . ALA B 1 26 ? 16.594 -19.062 -12.664 1 80.44 26 ALA B C 1
ATOM 1500 O O . ALA B 1 26 ? 17.812 -18.906 -12.766 1 80.44 26 ALA B O 1
ATOM 1501 N N . ARG B 1 27 ? 15.875 -19.609 -13.578 1 72.94 27 ARG B N 1
ATOM 1502 C CA . ARG B 1 27 ? 16.562 -20.188 -14.727 1 72.94 27 ARG B CA 1
ATOM 1503 C C . ARG B 1 27 ? 17.281 -19.125 -15.539 1 72.94 27 ARG B C 1
ATOM 1505 O O . ARG B 1 27 ? 16.734 -18.031 -15.75 1 72.94 27 ARG B O 1
ATOM 1512 N N . PHE B 1 28 ? 18.484 -19.438 -15.805 1 71.38 28 PHE B N 1
ATOM 1513 C CA . PHE B 1 28 ? 19.219 -18.531 -16.672 1 71.38 28 PHE B CA 1
ATO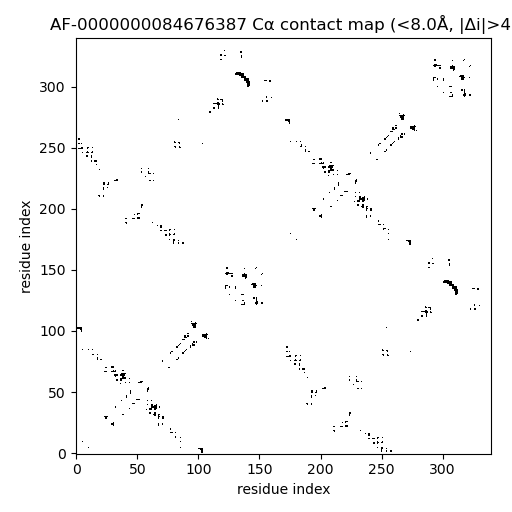M 1514 C C . PHE B 1 28 ? 18.422 -18.266 -17.953 1 71.38 28 PHE B C 1
ATOM 1516 O O . PHE B 1 28 ? 17.969 -19.188 -18.625 1 71.38 28 PHE B O 1
ATOM 1523 N N . GLY B 1 29 ? 18.203 -17 -18.312 1 72.94 29 GLY B N 1
ATOM 1524 C CA . GLY B 1 29 ? 17.438 -16.609 -19.484 1 72.94 29 GLY B CA 1
ATOM 1525 C C . GLY B 1 29 ? 15.945 -16.578 -19.234 1 72.94 29 GLY B C 1
ATOM 1526 O O . GLY B 1 29 ? 15.164 -16.297 -20.141 1 72.94 29 GLY B O 1
ATOM 1527 N N . GLY B 1 30 ? 15.594 -16.906 -18.016 1 77.69 30 GLY B N 1
ATOM 1528 C CA . GLY B 1 30 ? 14.18 -16.922 -17.688 1 77.69 30 GLY B CA 1
ATOM 1529 C C . GLY B 1 30 ? 13.508 -18.25 -17.953 1 77.69 30 GLY B C 1
ATOM 1530 O O . GLY B 1 30 ? 14.125 -19.172 -18.516 1 77.69 30 GLY B O 1
ATOM 1531 N N . PRO B 1 31 ? 12.273 -18.422 -17.484 1 83.75 31 PRO B N 1
ATOM 1532 C CA . PRO B 1 31 ? 11.586 -19.703 -17.672 1 83.75 31 PRO B CA 1
ATOM 1533 C C . PRO B 1 31 ? 11.164 -19.938 -19.125 1 83.75 31 PRO B C 1
ATOM 1535 O O . PRO B 1 31 ? 10.742 -19 -19.797 1 83.75 31 PRO B O 1
ATOM 1538 N N . TRP B 1 32 ? 11.391 -21.141 -19.641 1 83.75 32 TRP B N 1
ATOM 1539 C CA . TRP B 1 32 ? 11.008 -21.5 -21 1 83.75 32 TRP B CA 1
ATOM 1540 C C . TRP B 1 32 ? 9.656 -22.219 -21.016 1 83.75 32 TRP B C 1
ATOM 1542 O O . TRP B 1 32 ? 9.367 -23.031 -20.125 1 83.75 32 TRP B O 1
ATOM 1552 N N . ALA B 1 33 ? 8.922 -21.844 -22 1 85.25 33 ALA B N 1
ATOM 1553 C CA . ALA B 1 33 ? 7.602 -22.469 -22.125 1 85.25 33 ALA B CA 1
ATOM 1554 C C . ALA B 1 33 ? 7.695 -23.812 -22.828 1 85.25 33 ALA B C 1
ATOM 1556 O O . ALA B 1 33 ? 8.562 -24.031 -23.672 1 85.25 33 ALA B O 1
ATOM 1557 N N . ASN B 1 34 ? 6.93 -24.688 -22.328 1 88.81 34 ASN B N 1
ATOM 1558 C CA . ASN B 1 34 ? 6.75 -25.953 -23.047 1 88.81 34 ASN B CA 1
ATOM 1559 C C . ASN B 1 34 ? 5.934 -25.75 -24.328 1 88.81 34 ASN B C 1
ATOM 1561 O O . ASN B 1 34 ? 4.781 -25.312 -24.266 1 88.81 34 ASN B O 1
ATOM 1565 N N . PRO B 1 35 ? 6.41 -26.078 -25.453 1 88.88 35 PRO B N 1
ATOM 1566 C CA . PRO B 1 35 ? 5.719 -25.797 -26.719 1 88.88 35 PRO B CA 1
ATOM 1567 C C . PRO B 1 35 ? 4.461 -26.641 -26.906 1 88.88 35 PRO B C 1
ATOM 1569 O O . PRO B 1 35 ? 3.609 -26.328 -27.734 1 88.88 35 PRO B O 1
ATOM 1572 N N . ASP B 1 36 ? 4.309 -27.703 -26.156 1 88.94 36 ASP B N 1
ATOM 1573 C CA . ASP B 1 36 ? 3.207 -28.656 -26.328 1 88.94 36 ASP B CA 1
ATOM 1574 C C . ASP B 1 36 ? 1.964 -28.188 -25.578 1 88.94 36 ASP B C 1
ATOM 1576 O O . ASP B 1 36 ? 0.922 -28.844 -25.625 1 88.94 36 ASP B O 1
ATOM 1580 N N . ALA B 1 37 ? 2.094 -27.109 -24.875 1 92.38 37 ALA B N 1
ATOM 1581 C CA . ALA B 1 37 ? 0.961 -26.609 -24.094 1 92.38 37 ALA B CA 1
ATOM 1582 C C . ALA B 1 37 ? 0.74 -25.125 -24.312 1 92.38 37 ALA B C 1
ATOM 1584 O O . ALA B 1 37 ? 1.667 -24.406 -24.688 1 92.38 37 ALA B O 1
ATOM 1585 N N . GLY B 1 38 ? -0.487 -24.688 -24.156 1 92.19 38 GLY B N 1
ATOM 1586 C CA . GLY B 1 38 ? -0.804 -23.281 -24.266 1 92.19 38 GLY B CA 1
ATOM 1587 C C . GLY B 1 38 ? -0.254 -22.438 -23.125 1 92.19 38 GLY B C 1
ATOM 1588 O O . GLY B 1 38 ? 0.277 -22.984 -22.156 1 92.19 38 GLY B O 1
ATOM 1589 N N . ASP B 1 39 ? -0.459 -21.141 -23.234 1 92.38 39 ASP B N 1
ATOM 1590 C CA . ASP B 1 39 ? 0.125 -20.25 -22.234 1 92.38 39 ASP B CA 1
ATOM 1591 C C . ASP B 1 39 ? -0.961 -19.531 -21.438 1 92.38 39 ASP B C 1
ATOM 1593 O O . ASP B 1 39 ? -0.684 -18.562 -20.734 1 92.38 39 ASP B O 1
ATOM 1597 N N . SER B 1 40 ? -2.16 -20.031 -21.688 1 94.88 40 SER B N 1
ATOM 1598 C CA . SER B 1 40 ? -3.271 -19.406 -20.969 1 94.88 40 SER B CA 1
ATOM 1599 C C . SER B 1 40 ? -4.137 -20.453 -20.266 1 94.88 40 SER B C 1
ATOM 1601 O O . SER B 1 40 ? -4.902 -21.172 -20.906 1 94.88 40 SER B O 1
ATOM 1603 N N . LEU B 1 41 ? -4.059 -20.391 -18.984 1 94.62 41 LEU B N 1
ATOM 1604 C CA . LEU B 1 41 ? -4.875 -21.297 -18.203 1 94.62 41 LEU B CA 1
ATOM 1605 C C . LEU B 1 41 ? -6.355 -20.969 -18.328 1 94.62 41 LEU B C 1
ATOM 1607 O O . LEU B 1 41 ? -7.199 -21.859 -18.359 1 94.62 41 LEU B O 1
ATOM 1611 N N . SER B 1 42 ? -6.66 -19.672 -18.391 1 94 42 SER B N 1
ATOM 1612 C CA . SER B 1 42 ? -8.039 -19.219 -18.531 1 94 42 SER B CA 1
ATOM 1613 C C . SER B 1 42 ? -8.664 -19.75 -19.828 1 94 42 SER B C 1
ATOM 1615 O O . SER B 1 42 ? -9.812 -20.188 -19.828 1 94 42 SER B O 1
ATOM 1617 N N . GLU B 1 43 ? -7.867 -19.734 -20.891 1 94.19 43 GLU B N 1
ATOM 1618 C CA . GLU B 1 43 ? -8.352 -20.266 -22.156 1 94.19 43 GLU B CA 1
ATOM 1619 C C . GLU B 1 43 ? -8.555 -21.766 -22.094 1 94.19 43 GLU B C 1
ATOM 1621 O O . GLU B 1 43 ? -9.57 -22.297 -22.562 1 94.19 43 GLU B O 1
ATOM 1626 N N . LEU B 1 44 ? -7.625 -22.453 -21.453 1 94.38 44 LEU B N 1
ATOM 1627 C CA . LEU B 1 44 ? -7.707 -23.906 -21.344 1 94.38 44 LEU B CA 1
ATOM 1628 C C . LEU B 1 44 ? -8.938 -24.328 -20.547 1 94.38 44 LEU B C 1
ATOM 1630 O O . LEU B 1 44 ? -9.633 -25.266 -20.922 1 94.38 44 LEU B O 1
ATOM 1634 N N . LEU B 1 45 ? -9.227 -23.531 -19.516 1 92.81 45 LEU B N 1
ATOM 1635 C CA . LEU B 1 45 ? -10.297 -23.922 -18.609 1 92.81 45 LEU B CA 1
ATOM 1636 C C . LEU B 1 45 ? -11.578 -23.156 -18.922 1 92.81 45 LEU B C 1
ATOM 1638 O O . LEU B 1 45 ? -12.5 -23.125 -18.109 1 92.81 45 LEU B O 1
ATOM 1642 N N . GLN B 1 46 ? -11.562 -22.5 -20.062 1 91.88 46 GLN B N 1
ATOM 1643 C CA . GLN B 1 46 ? -12.742 -21.766 -20.516 1 91.88 46 GLN B CA 1
ATOM 1644 C C . GLN B 1 46 ? -13.234 -20.797 -19.438 1 91.88 46 GLN B C 1
ATOM 1646 O O . GLN B 1 46 ? -14.406 -20.828 -19.062 1 91.88 46 GLN B O 1
ATOM 1651 N N . ASP B 1 47 ? -12.328 -20.078 -18.891 1 86.69 47 ASP B N 1
ATOM 1652 C CA . ASP B 1 47 ? -12.547 -19.016 -17.922 1 86.69 47 ASP B CA 1
ATOM 1653 C C . ASP B 1 47 ? -13.242 -19.531 -16.672 1 86.69 47 ASP B C 1
ATOM 1655 O O . ASP B 1 47 ? -14.117 -18.859 -16.109 1 86.69 47 ASP B O 1
ATOM 1659 N N . GLY B 1 48 ? -12.945 -20.859 -16.328 1 82.75 48 GLY B N 1
ATOM 1660 C CA . GLY B 1 48 ? -13.445 -21.406 -15.078 1 82.75 48 GLY B CA 1
ATOM 1661 C C . GLY B 1 48 ? -14.609 -22.359 -15.266 1 82.75 48 GLY B C 1
ATOM 1662 O O . GLY B 1 48 ? -15.109 -22.922 -14.297 1 82.75 48 GLY B O 1
ATOM 1663 N N . GLU B 1 49 ? -15.031 -22.578 -16.438 1 86.88 49 GLU B N 1
ATOM 1664 C CA . GLU B 1 49 ? -16.094 -23.531 -16.703 1 86.88 49 GLU B CA 1
ATOM 1665 C C . GLU B 1 49 ? -15.609 -24.969 -16.469 1 86.88 49 GLU B C 1
ATOM 1667 O O . GLU B 1 49 ? -16.391 -25.844 -16.109 1 86.88 49 GLU B O 1
ATOM 1672 N N . GLU B 1 50 ? -14.352 -25.141 -16.734 1 88.62 50 GLU B N 1
ATOM 1673 C CA . GLU B 1 50 ? -13.703 -26.422 -16.422 1 88.62 50 GLU B CA 1
ATOM 1674 C C . GLU B 1 50 ? -12.758 -26.266 -15.234 1 88.62 50 GLU B C 1
ATOM 1676 O O . GLU B 1 50 ? -12.055 -25.266 -15.109 1 88.62 50 GLU B O 1
ATOM 1681 N N . GLU B 1 51 ? -12.797 -27.266 -14.461 1 89 51 GLU B N 1
ATOM 1682 C CA . GLU B 1 51 ? -11.953 -27.234 -13.266 1 89 51 GLU B CA 1
ATOM 1683 C C . GLU B 1 51 ? -10.531 -27.703 -13.586 1 89 51 GLU B C 1
ATOM 1685 O O . GLU B 1 51 ? -10.336 -28.547 -14.469 1 89 51 GLU B O 1
ATOM 1690 N N . PHE B 1 52 ? -9.648 -27.156 -12.898 1 91.94 52 PHE B N 1
ATOM 1691 C CA . PHE B 1 52 ? -8.258 -27.594 -13.023 1 91.94 52 PHE B CA 1
ATOM 1692 C C . PHE B 1 52 ? -8.086 -29.031 -12.562 1 91.94 52 PHE B C 1
ATOM 1694 O O . PHE B 1 52 ? -8.586 -29.406 -11.492 1 91.94 52 PHE B O 1
ATOM 1701 N N . ASP B 1 53 ? -7.445 -29.812 -13.359 1 90.62 53 ASP B N 1
ATOM 1702 C CA . ASP B 1 53 ? -7.188 -31.219 -13.055 1 90.62 53 ASP B CA 1
ATOM 1703 C C . ASP B 1 53 ? -5.703 -31.453 -12.789 1 90.62 53 ASP B C 1
ATOM 1705 O O . ASP B 1 53 ? -4.891 -31.438 -13.719 1 90.62 53 ASP B O 1
ATOM 1709 N N . CYS B 1 54 ? -5.359 -31.812 -11.57 1 89.81 54 CYS B N 1
ATOM 1710 C CA . CYS B 1 54 ? -3.973 -31.953 -11.141 1 89.81 54 CYS B CA 1
ATOM 1711 C C . CYS B 1 54 ? -3.344 -33.219 -11.719 1 89.81 54 CYS B C 1
ATOM 1713 O O . CYS B 1 54 ? -2.123 -33.375 -11.688 1 89.81 54 CYS B O 1
ATOM 1715 N N . ASP B 1 55 ? -4.098 -34.094 -12.344 1 90.88 55 ASP B N 1
ATOM 1716 C CA . ASP B 1 55 ? -3.588 -35.312 -12.938 1 90.88 55 ASP B CA 1
ATOM 1717 C C . ASP B 1 55 ? -3.387 -35.156 -14.445 1 90.88 55 ASP B C 1
ATOM 1719 O O . ASP B 1 55 ? -2.809 -36.031 -15.094 1 90.88 55 ASP B O 1
ATOM 1723 N N . ASN B 1 56 ? -3.934 -34.094 -14.945 1 92.81 56 ASN B N 1
ATOM 1724 C CA . ASN B 1 56 ? -3.842 -33.844 -16.375 1 92.81 56 ASN B CA 1
ATOM 1725 C C . ASN B 1 56 ? -2.564 -33.062 -16.719 1 92.81 56 ASN B C 1
ATOM 1727 O O . ASN B 1 56 ? -2.404 -31.906 -16.328 1 92.81 56 ASN B O 1
ATOM 1731 N N . THR B 1 57 ? -1.75 -33.688 -17.516 1 92.94 57 THR B N 1
ATOM 1732 C CA . THR B 1 57 ? -0.443 -33.156 -17.844 1 92.94 57 THR B CA 1
ATOM 1733 C C . THR B 1 57 ? -0.593 -31.828 -18.609 1 92.94 57 THR B C 1
ATOM 1735 O O . THR B 1 57 ? 0.193 -30.906 -18.422 1 92.94 57 THR B O 1
ATOM 1738 N N . LEU B 1 58 ? -1.578 -31.766 -19.406 1 94.12 58 LEU B N 1
ATOM 1739 C CA . LEU B 1 58 ? -1.803 -30.547 -20.172 1 94.12 58 LEU B CA 1
ATOM 1740 C C . LEU B 1 58 ? -2.148 -29.391 -19.266 1 94.12 58 LEU B C 1
ATOM 1742 O O . LEU B 1 58 ? -1.675 -28.266 -19.469 1 94.12 58 LEU B O 1
ATOM 1746 N N . HIS B 1 59 ? -2.986 -29.688 -18.281 1 94.5 59 HIS B N 1
ATOM 1747 C CA . HIS B 1 59 ? -3.328 -28.656 -17.297 1 94.5 59 HIS B CA 1
ATOM 1748 C C . HIS B 1 59 ? -2.09 -28.172 -16.547 1 94.5 59 HIS B C 1
ATOM 1750 O O . HIS B 1 59 ? -1.887 -26.969 -16.391 1 94.5 59 HIS B O 1
ATOM 1756 N N . LEU B 1 60 ? -1.291 -29.109 -16.188 1 95 60 LEU B N 1
ATOM 1757 C CA . LEU B 1 60 ? -0.085 -28.781 -15.43 1 95 60 LEU B CA 1
ATOM 1758 C C . LEU B 1 60 ? 0.89 -27.969 -16.281 1 95 60 LEU B C 1
ATOM 1760 O O . LEU B 1 60 ? 1.441 -26.969 -15.82 1 95 60 LEU B O 1
ATOM 1764 N N . GLN B 1 61 ? 1.095 -28.375 -17.469 1 95.06 61 GLN B N 1
ATOM 1765 C CA . GLN B 1 61 ? 2.02 -27.688 -18.375 1 95.06 61 GLN B CA 1
ATOM 1766 C C . GLN B 1 61 ? 1.517 -26.281 -18.719 1 95.06 61 GLN B C 1
ATOM 1768 O O . GLN B 1 61 ? 2.305 -25.344 -18.812 1 95.06 61 GLN B O 1
ATOM 1773 N N . THR B 1 62 ? 0.234 -26.172 -18.891 1 96 62 THR B N 1
ATOM 1774 C CA . THR B 1 62 ? -0.344 -24.875 -19.203 1 96 62 THR B CA 1
ATOM 1775 C C . THR B 1 62 ? -0.212 -23.922 -18.031 1 96 62 THR B C 1
ATOM 1777 O O . THR B 1 62 ? 0.029 -22.719 -18.203 1 96 62 THR B O 1
ATOM 1780 N N . LEU B 1 63 ? -0.418 -24.453 -16.859 1 96 63 LEU B N 1
ATOM 1781 C CA . LEU B 1 63 ? -0.203 -23.656 -15.664 1 96 63 LEU B CA 1
ATOM 1782 C C . LEU B 1 63 ? 1.211 -23.078 -15.641 1 96 63 LEU B C 1
ATOM 1784 O O . LEU B 1 63 ? 1.394 -21.875 -15.477 1 96 63 LEU B O 1
ATOM 1788 N N . TYR B 1 64 ? 2.16 -23.969 -15.812 1 95.81 64 TYR B N 1
ATOM 1789 C CA . TYR B 1 64 ? 3.551 -23.531 -15.82 1 95.81 64 TYR B CA 1
ATOM 1790 C C . TYR B 1 64 ? 3.797 -22.516 -16.922 1 95.81 64 TYR B C 1
ATOM 1792 O O . TYR B 1 64 ? 4.426 -21.469 -16.688 1 95.81 64 TYR B O 1
ATOM 1800 N N . ASN B 1 65 ? 3.35 -22.812 -18.125 1 95.81 65 ASN B N 1
ATOM 1801 C CA . ASN B 1 65 ? 3.545 -21.906 -19.266 1 95.81 65 ASN B CA 1
ATOM 1802 C C . ASN B 1 65 ? 2.963 -20.531 -18.984 1 95.81 65 ASN B C 1
ATOM 1804 O O . ASN B 1 65 ? 3.549 -19.516 -19.359 1 95.81 65 ASN B O 1
ATOM 1808 N N . ASN B 1 66 ? 1.814 -20.5 -18.391 1 96.25 66 ASN B N 1
ATOM 1809 C CA . ASN B 1 66 ? 1.176 -19.234 -18.062 1 96.25 66 ASN B CA 1
ATOM 1810 C C . ASN B 1 66 ? 2.023 -18.422 -17.078 1 96.25 66 ASN B C 1
ATOM 1812 O O . ASN B 1 66 ? 2.258 -17.234 -17.297 1 96.25 66 ASN B O 1
ATOM 1816 N N . LEU B 1 67 ? 2.498 -19.062 -16.078 1 95.81 67 LEU B N 1
ATOM 1817 C CA . LEU B 1 67 ? 3.365 -18.406 -15.109 1 95.81 67 LEU B CA 1
ATOM 1818 C C . LEU B 1 67 ? 4.66 -17.938 -15.766 1 95.81 67 LEU B C 1
ATOM 1820 O O . LEU B 1 67 ? 5.105 -16.812 -15.539 1 95.81 67 LEU B O 1
ATOM 1824 N N . ALA B 1 68 ? 5.211 -18.812 -16.578 1 93.94 68 ALA B N 1
ATOM 1825 C CA . ALA B 1 68 ? 6.457 -18.484 -17.281 1 93.94 68 ALA B CA 1
ATOM 1826 C C . ALA B 1 68 ? 6.277 -17.266 -18.172 1 93.94 68 ALA B C 1
ATOM 1828 O O . ALA B 1 68 ? 7.125 -16.375 -18.188 1 93.94 68 ALA B O 1
ATOM 1829 N N . SER B 1 69 ? 5.223 -17.266 -18.891 1 93.56 69 SER B N 1
ATOM 1830 C CA . SER B 1 69 ? 4.926 -16.141 -19.766 1 93.56 69 SER B CA 1
ATOM 1831 C C . SER B 1 69 ? 4.773 -14.852 -18.969 1 93.56 69 SER B C 1
ATOM 1833 O O . SER B 1 69 ? 5.277 -13.797 -19.375 1 93.56 69 SER B O 1
ATOM 1835 N N . LEU B 1 70 ? 4.113 -14.969 -17.906 1 93.38 70 LEU B N 1
ATOM 1836 C CA . LEU B 1 70 ? 3.908 -13.828 -17.031 1 93.38 70 LEU B CA 1
ATOM 1837 C C . LEU B 1 70 ? 5.242 -13.273 -16.531 1 93.38 70 LEU B C 1
ATOM 1839 O O . LEU B 1 70 ? 5.469 -12.062 -16.594 1 93.38 70 LEU B O 1
ATOM 1843 N N . LEU B 1 71 ? 6.148 -14.094 -16.109 1 93.5 71 LEU B N 1
ATOM 1844 C CA . LEU B 1 71 ? 7.441 -13.711 -15.555 1 93.5 71 LEU B CA 1
ATOM 1845 C C . LEU B 1 71 ? 8.336 -13.109 -16.641 1 93.5 71 LEU B C 1
ATOM 1847 O O . LEU B 1 71 ? 9.133 -12.211 -16.359 1 93.5 71 LEU B O 1
ATOM 1851 N N . ARG B 1 72 ? 8.188 -13.555 -17.844 1 92.38 72 ARG B N 1
ATOM 1852 C CA . ARG B 1 72 ? 8.969 -13.031 -18.953 1 92.38 72 ARG B CA 1
ATOM 1853 C C . ARG B 1 72 ? 8.469 -11.656 -19.375 1 92.38 72 ARG B C 1
ATOM 1855 O O . ARG B 1 72 ? 9.266 -10.773 -19.703 1 92.38 72 ARG B O 1
ATOM 1862 N N . ASN B 1 73 ? 7.219 -11.523 -19.375 1 92 73 ASN B N 1
ATOM 1863 C CA . ASN B 1 73 ? 6.602 -10.281 -19.812 1 92 73 ASN B CA 1
ATOM 1864 C C . ASN B 1 73 ? 6.801 -9.156 -18.797 1 92 73 ASN B C 1
ATOM 1866 O O . ASN B 1 73 ? 6.895 -7.988 -19.172 1 92 73 ASN B O 1
ATOM 1870 N N . ALA B 1 74 ? 6.77 -9.469 -17.531 1 93.62 74 ALA B N 1
ATOM 1871 C CA . ALA B 1 74 ? 6.949 -8.492 -16.453 1 93.62 74 ALA B CA 1
ATOM 1872 C C . ALA B 1 74 ? 7.941 -9.008 -15.422 1 93.62 74 ALA B C 1
ATOM 1874 O O . ALA B 1 74 ? 7.539 -9.477 -14.352 1 93.62 74 ALA B O 1
ATOM 1875 N N . PRO B 1 75 ? 9.195 -8.727 -15.766 1 91.94 75 PRO B N 1
ATOM 1876 C CA . PRO B 1 75 ? 10.211 -9.266 -14.859 1 91.94 75 PRO B CA 1
ATOM 1877 C C . PRO B 1 75 ? 10.125 -8.656 -13.453 1 91.94 75 PRO B C 1
ATOM 1879 O O . PRO B 1 75 ? 10 -7.441 -13.312 1 91.94 75 PRO B O 1
ATOM 1882 N N . ASN B 1 76 ? 10.102 -9.484 -12.453 1 93.12 76 ASN B N 1
ATOM 1883 C CA . ASN B 1 76 ? 10.156 -9.172 -11.031 1 93.12 76 ASN B CA 1
ATOM 1884 C C . ASN B 1 76 ? 8.938 -8.375 -10.578 1 93.12 76 ASN B C 1
ATOM 1886 O O . ASN B 1 76 ? 8.969 -7.715 -9.539 1 93.12 76 ASN B O 1
ATOM 1890 N N . PHE B 1 77 ? 7.844 -8.422 -11.328 1 95.5 77 PHE B N 1
ATOM 1891 C CA . PHE B 1 77 ? 6.629 -7.719 -10.93 1 95.5 77 PHE B CA 1
ATOM 1892 C C . PHE B 1 77 ? 6.164 -8.188 -9.555 1 95.5 77 PHE B C 1
ATOM 1894 O O . PHE B 1 77 ? 5.715 -7.375 -8.742 1 95.5 77 PHE B O 1
ATOM 1901 N N . TYR B 1 78 ? 6.262 -9.461 -9.273 1 95.88 78 TYR B N 1
ATOM 1902 C CA . TYR B 1 78 ? 5.793 -10.047 -8.023 1 95.88 78 TYR B CA 1
ATOM 1903 C C . TYR B 1 78 ? 6.574 -9.508 -6.836 1 95.88 78 TYR B C 1
ATOM 1905 O O . TYR B 1 78 ? 6.02 -9.328 -5.75 1 95.88 78 TYR B O 1
ATOM 1913 N N . GLY B 1 79 ? 7.871 -9.242 -7.023 1 95.56 79 GLY B N 1
ATOM 1914 C CA . GLY B 1 79 ? 8.656 -8.602 -5.98 1 95.56 79 GLY B CA 1
ATOM 1915 C C . GLY B 1 79 ? 8.18 -7.203 -5.645 1 95.56 79 GLY B C 1
ATOM 1916 O O . GLY B 1 79 ? 8.031 -6.859 -4.473 1 95.56 79 GLY B O 1
ATOM 1917 N N . ARG B 1 80 ? 7.895 -6.453 -6.648 1 95.94 80 ARG B N 1
ATOM 1918 C CA . ARG B 1 80 ? 7.465 -5.074 -6.445 1 95.94 80 ARG B CA 1
ATOM 1919 C C . ARG B 1 80 ? 6.078 -5.023 -5.812 1 95.94 80 ARG B C 1
ATOM 1921 O O . ARG B 1 80 ? 5.84 -4.246 -4.883 1 95.94 80 ARG B O 1
ATOM 1928 N N . VAL B 1 81 ? 5.207 -5.898 -6.27 1 97.31 81 VAL B N 1
ATOM 1929 C CA . VAL B 1 81 ? 3.82 -5.855 -5.82 1 97.31 81 VAL B CA 1
ATOM 1930 C C . VAL B 1 81 ? 3.713 -6.473 -4.426 1 97.31 81 VAL B C 1
ATOM 1932 O O . VAL B 1 81 ? 3.203 -5.84 -3.498 1 97.31 81 VAL B O 1
ATOM 1935 N N . ILE B 1 82 ? 4.227 -7.676 -4.262 1 97.56 82 ILE B N 1
ATOM 1936 C CA . ILE B 1 82 ? 4.062 -8.422 -3.018 1 97.56 82 ILE B CA 1
ATOM 1937 C C . ILE B 1 82 ? 4.922 -7.789 -1.923 1 97.56 82 ILE B C 1
ATOM 1939 O O . ILE B 1 82 ? 4.43 -7.508 -0.827 1 97.56 82 ILE B O 1
ATOM 1943 N N . SER B 1 83 ? 6.18 -7.547 -2.211 1 97.38 83 SER B N 1
ATOM 1944 C CA . SER B 1 83 ? 7.043 -6.953 -1.196 1 97.38 83 SER B CA 1
ATOM 1945 C C . SER B 1 83 ? 6.633 -5.516 -0.8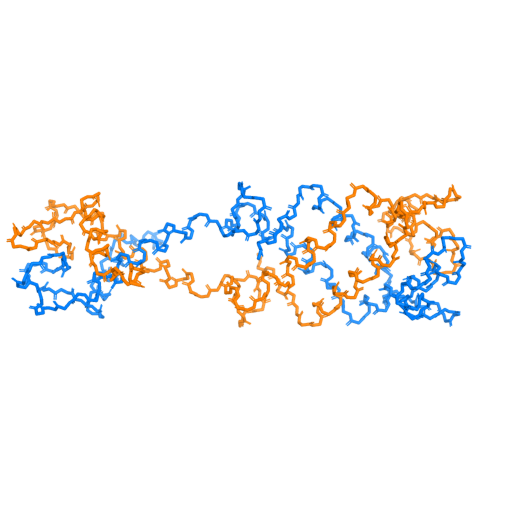94 1 97.38 83 SER B C 1
ATOM 1947 O O . SER B 1 83 ? 6.746 -5.059 0.246 1 97.38 83 SER B O 1
ATOM 1949 N N . GLY B 1 84 ? 6.199 -4.828 -1.908 1 97.19 84 GLY B N 1
ATOM 1950 C CA . GLY B 1 84 ? 5.691 -3.486 -1.666 1 97.19 84 GLY B CA 1
ATOM 1951 C C . GLY B 1 84 ? 4.559 -3.451 -0.657 1 97.19 84 GLY B C 1
ATOM 1952 O O . GLY B 1 84 ? 4.574 -2.645 0.275 1 97.19 84 GLY B O 1
ATOM 1953 N N . MET B 1 85 ? 3.635 -4.355 -0.83 1 97.94 85 MET B N 1
ATOM 1954 C CA . MET B 1 85 ? 2.496 -4.406 0.08 1 97.94 85 MET B CA 1
ATOM 1955 C C . MET B 1 85 ? 2.914 -4.934 1.448 1 97.94 85 MET B C 1
ATOM 1957 O O . MET B 1 85 ? 2.664 -4.293 2.469 1 97.94 85 MET B O 1
ATOM 1961 N N . CYS B 1 86 ? 3.629 -6.004 1.481 1 97.38 86 CYS B N 1
ATOM 1962 C CA . CYS B 1 86 ? 3.863 -6.75 2.715 1 97.38 86 CYS B CA 1
ATOM 1963 C C . CYS B 1 86 ? 4.988 -6.117 3.527 1 97.38 86 CYS B C 1
ATOM 1965 O O . CYS B 1 86 ? 4.938 -6.102 4.758 1 97.38 86 CYS B O 1
ATOM 1967 N N . HIS B 1 87 ? 5.945 -5.484 2.857 1 96.62 87 HIS B N 1
ATOM 1968 C CA . HIS B 1 87 ? 7.145 -5.121 3.605 1 96.62 87 HIS B CA 1
ATOM 1969 C C . HIS B 1 87 ? 7.383 -3.613 3.561 1 96.62 87 HIS B C 1
ATOM 1971 O O . HIS B 1 87 ? 8.328 -3.111 4.18 1 96.62 87 HIS B O 1
ATOM 1977 N N . VAL B 1 88 ? 6.602 -2.885 2.852 1 96.62 88 VAL B N 1
ATOM 1978 C CA . VAL B 1 88 ? 6.699 -1.43 2.865 1 96.62 88 VAL B CA 1
ATOM 1979 C C . VAL B 1 88 ? 5.406 -0.828 3.408 1 96.62 88 VAL B C 1
ATOM 1981 O O . VAL B 1 88 ? 5.41 -0.175 4.453 1 96.62 88 VAL B O 1
ATOM 1984 N N . ILE B 1 89 ? 4.305 -1.182 2.768 1 96.94 89 ILE B N 1
ATOM 1985 C CA . ILE B 1 89 ? 3.021 -0.589 3.129 1 96.94 89 ILE B CA 1
ATOM 1986 C C . ILE B 1 89 ? 2.572 -1.122 4.488 1 96.94 89 ILE B C 1
ATOM 1988 O O . ILE B 1 89 ? 2.141 -0.354 5.352 1 96.94 89 ILE B O 1
ATOM 1992 N N . MET B 1 90 ? 2.719 -2.436 4.676 1 96.44 90 MET B N 1
ATOM 1993 C CA . MET B 1 90 ? 2.254 -3.084 5.898 1 96.44 90 MET B CA 1
ATOM 1994 C C . MET B 1 90 ? 3.299 -2.977 7.004 1 96.44 90 MET B C 1
ATOM 1996 O O . MET B 1 90 ? 3.037 -3.344 8.148 1 96.44 90 MET B O 1
ATOM 2000 N N . TYR B 1 91 ? 4.492 -2.561 6.676 1 95.62 91 TYR B N 1
ATOM 2001 C CA . TYR B 1 91 ? 5.555 -2.455 7.668 1 95.62 91 TYR B CA 1
ATOM 2002 C C . TYR B 1 91 ? 5.238 -1.374 8.695 1 95.62 91 TYR B C 1
ATOM 2004 O O . TYR B 1 91 ? 5.203 -0.186 8.367 1 95.62 91 TYR B O 1
ATOM 2012 N N . GLU B 1 92 ? 5.078 -1.713 9.906 1 94.19 92 GLU B N 1
ATOM 2013 C CA . GLU B 1 92 ? 4.566 -0.837 10.953 1 94.19 92 GLU B CA 1
ATOM 2014 C C . GLU B 1 92 ? 5.48 0.366 11.164 1 94.19 92 GLU B C 1
ATOM 2016 O O . GLU B 1 92 ? 5.012 1.468 11.453 1 94.19 92 GLU B O 1
ATOM 2021 N N . LYS B 1 93 ? 6.746 0.188 10.984 1 94.44 93 LYS B N 1
ATOM 2022 C CA . LYS B 1 93 ? 7.707 1.254 11.25 1 94.44 93 LYS B CA 1
ATOM 2023 C C . LYS B 1 93 ? 7.57 2.385 10.234 1 94.44 93 LYS B C 1
ATOM 2025 O O . LYS B 1 93 ? 7.992 3.514 10.492 1 94.44 93 LYS B O 1
ATOM 2030 N N . ASN B 1 94 ? 6.977 2.076 9.094 1 94.75 94 ASN B N 1
ATOM 2031 C CA . ASN B 1 94 ? 6.773 3.109 8.086 1 94.75 94 ASN B CA 1
ATOM 2032 C C . ASN B 1 94 ? 5.543 3.957 8.391 1 94.75 94 ASN B C 1
ATOM 2034 O O . ASN B 1 94 ? 5.332 5.004 7.773 1 94.75 94 ASN B O 1
ATOM 2038 N N . GLU B 1 95 ? 4.629 3.512 9.289 1 95.62 95 GLU B N 1
ATOM 2039 C CA . GLU B 1 95 ? 3.477 4.238 9.812 1 95.62 95 GLU B CA 1
ATOM 2040 C C . GLU B 1 95 ? 2.586 4.75 8.68 1 95.62 95 GLU B C 1
ATOM 2042 O O . GLU B 1 95 ? 2.182 5.914 8.68 1 95.62 95 GLU B O 1
ATOM 2047 N N . ILE B 1 96 ? 2.354 3.951 7.73 1 95.62 96 ILE B N 1
ATOM 2048 C CA . ILE B 1 96 ? 1.478 4.305 6.617 1 95.62 96 ILE B CA 1
ATOM 2049 C C . ILE B 1 96 ? 0.045 3.885 6.938 1 95.62 96 ILE B C 1
ATOM 2051 O O . ILE B 1 96 ? -0.883 4.688 6.828 1 95.62 96 ILE B O 1
ATOM 2055 N N . LEU B 1 97 ? -0.098 2.574 7.398 1 96.62 97 LEU B N 1
ATOM 2056 C CA . LEU B 1 97 ? -1.419 2.051 7.73 1 96.62 97 LEU B CA 1
ATOM 2057 C C . LEU B 1 97 ? -1.603 1.959 9.242 1 96.62 97 LEU B C 1
ATOM 2059 O O . LEU B 1 97 ? -0.625 1.842 9.984 1 96.62 97 LEU B O 1
ATOM 2063 N N . ASP B 1 98 ? -2.828 1.963 9.625 1 96.69 98 ASP B N 1
ATOM 2064 C CA . ASP B 1 98 ? -3.18 1.76 11.023 1 96.69 98 ASP B CA 1
ATOM 2065 C C . ASP B 1 98 ? -2.936 0.313 11.453 1 96.69 98 ASP B C 1
ATOM 2067 O O . ASP B 1 98 ? -3.607 -0.602 10.969 1 96.69 98 ASP B O 1
ATOM 2071 N N . PRO B 1 99 ? -2.012 0.063 12.297 1 94 99 PRO B N 1
ATOM 2072 C CA . PRO B 1 99 ? -1.698 -1.313 12.688 1 94 99 PRO B CA 1
ATOM 2073 C C . PRO B 1 99 ? -2.842 -1.987 13.445 1 94 99 PRO B C 1
ATOM 2075 O O . PRO B 1 99 ? -2.92 -3.217 13.484 1 94 99 PRO B O 1
ATOM 2078 N N . ASP B 1 100 ? -3.754 -1.218 13.984 1 94.56 100 ASP B N 1
ATOM 2079 C CA . ASP B 1 100 ? -4.801 -1.765 14.844 1 94.56 100 ASP B CA 1
ATOM 2080 C C . ASP B 1 100 ? -6.098 -1.971 14.07 1 94.56 100 ASP B C 1
ATOM 2082 O O . ASP B 1 100 ? -7.078 -2.479 14.617 1 94.56 100 ASP B O 1
ATOM 2086 N N . SER B 1 101 ? -6.102 -1.532 12.852 1 94.69 101 SER B N 1
ATOM 2087 C CA . SER B 1 101 ? -7.293 -1.681 12.023 1 94.69 101 SER B CA 1
ATOM 2088 C C . SER B 1 101 ? -7.277 -3.004 11.258 1 94.69 101 SER B C 1
ATOM 2090 O O . SER B 1 101 ? -6.219 -3.467 10.836 1 94.69 101 SER B O 1
ATOM 2092 N N . ASP B 1 102 ? -8.391 -3.57 10.961 1 93.94 102 ASP B N 1
ATOM 2093 C CA . ASP B 1 102 ? -8.523 -4.773 10.148 1 93.94 102 ASP B CA 1
ATOM 2094 C C . ASP B 1 102 ? -8.68 -4.426 8.672 1 93.94 102 ASP B C 1
ATOM 2096 O O . ASP B 1 102 ? -8.688 -5.312 7.812 1 93.94 102 ASP B O 1
ATOM 2100 N N . CYS B 1 103 ? -8.797 -3.176 8.383 1 95.75 103 CYS B N 1
ATOM 2101 C CA . CYS B 1 103 ? -8.93 -2.693 7.012 1 95.75 103 CYS B CA 1
ATOM 2102 C C . CYS B 1 103 ? -7.75 -1.807 6.629 1 95.75 103 CYS B C 1
ATOM 2104 O O . CYS B 1 103 ? -6.934 -1.45 7.477 1 95.75 103 CYS B O 1
ATOM 2106 N N . ILE B 1 104 ? -7.668 -1.553 5.344 1 95.62 104 ILE B N 1
ATOM 2107 C CA . ILE B 1 104 ? -6.633 -0.644 4.863 1 95.62 104 ILE B CA 1
ATOM 2108 C C . ILE B 1 104 ? -7.012 0.796 5.203 1 95.62 104 ILE B C 1
ATOM 2110 O O . ILE B 1 104 ? -7.746 1.444 4.453 1 95.62 104 ILE B O 1
ATOM 2114 N N . ASP B 1 105 ? -6.582 1.218 6.395 1 95.44 105 ASP B N 1
ATOM 2115 C CA . ASP B 1 105 ? -6.781 2.578 6.883 1 95.44 105 ASP B CA 1
ATOM 2116 C C . ASP B 1 105 ? -5.445 3.275 7.129 1 95.44 105 ASP B C 1
ATOM 2118 O O . ASP B 1 105 ? -4.496 2.656 7.609 1 95.44 105 ASP B O 1
ATOM 2122 N N . LEU B 1 106 ? -5.469 4.492 6.883 1 95.62 106 LEU B N 1
ATOM 2123 C CA . LEU B 1 106 ? -4.242 5.254 7.105 1 95.62 106 LEU B CA 1
ATOM 2124 C C . LEU B 1 106 ? -3.914 5.332 8.594 1 95.62 106 LEU B C 1
ATOM 2126 O O . LEU B 1 106 ? -4.816 5.301 9.43 1 95.62 106 LEU B O 1
ATOM 2130 N N . HIS B 1 107 ? -2.68 5.371 8.875 1 96.12 107 HIS B N 1
ATOM 2131 C CA . HIS B 1 107 ? -2.188 5.508 10.242 1 96.12 107 HIS B CA 1
ATOM 2132 C C . HIS B 1 107 ? -2.812 6.715 10.93 1 96.12 107 HIS B C 1
ATOM 2134 O O . HIS B 1 107 ? -2.971 7.773 10.312 1 96.12 107 HIS B O 1
ATOM 2140 N N . PRO B 1 108 ? -3.127 6.629 12.141 1 95.5 108 PRO B N 1
ATOM 2141 C CA . PRO B 1 108 ? -3.791 7.707 12.883 1 95.5 108 PRO B CA 1
ATOM 2142 C C . PRO B 1 108 ? -2.979 9 12.898 1 95.5 108 PRO B C 1
ATOM 2144 O O . PRO B 1 108 ? -3.537 10.086 13.094 1 95.5 108 PRO B O 1
ATOM 2147 N N . ARG B 1 109 ? -1.719 8.922 12.719 1 94.38 109 ARG B N 1
ATOM 2148 C CA . ARG B 1 109 ? -0.888 10.125 12.703 1 94.38 109 ARG B CA 1
ATOM 2149 C C . ARG B 1 109 ? -1.376 11.109 11.641 1 94.38 109 ARG B C 1
ATOM 2151 O O . ARG B 1 109 ? -1.217 12.32 11.797 1 94.38 109 ARG B O 1
ATOM 2158 N N . PHE B 1 110 ? -1.929 10.594 10.633 1 94.75 110 PHE B N 1
ATOM 2159 C CA . PHE B 1 110 ? -2.383 11.469 9.562 1 94.75 110 PHE B CA 1
ATOM 2160 C C . PHE B 1 110 ? -3.641 12.227 9.977 1 94.75 110 PHE B C 1
ATOM 2162 O O . PHE B 1 110 ? -3.863 13.359 9.539 1 94.75 110 PHE B O 1
ATOM 2169 N N . THR B 1 111 ? -4.484 11.586 10.75 1 93.94 111 THR B N 1
ATOM 2170 C CA . THR B 1 111 ? -5.66 12.266 11.281 1 93.94 111 THR B CA 1
ATOM 2171 C C . THR B 1 111 ? -5.254 13.422 12.188 1 93.94 111 THR B C 1
ATOM 2173 O O . THR B 1 111 ? -5.816 14.516 12.094 1 93.94 111 THR B O 1
ATOM 2176 N N . VAL B 1 112 ? -4.344 13.102 13.008 1 94.06 112 VAL B N 1
ATOM 2177 C CA . VAL B 1 112 ? -3.84 14.133 13.914 1 94.06 112 VAL B CA 1
ATOM 2178 C C . VAL B 1 112 ? -3.225 15.273 13.102 1 94.06 112 VAL B C 1
ATOM 2180 O O . VAL B 1 112 ? -3.504 16.438 13.367 1 94.06 112 VAL B O 1
ATOM 2183 N N . MET B 1 113 ? -2.404 14.875 12.188 1 94.44 113 MET B N 1
ATOM 2184 C CA . MET B 1 113 ? -1.776 15.852 11.305 1 94.44 113 MET B CA 1
ATOM 2185 C C . MET B 1 113 ? -2.828 16.688 10.586 1 94.44 113 MET B C 1
ATOM 2187 O O . MET B 1 113 ? -2.697 17.906 10.484 1 94.44 113 MET B O 1
ATOM 2191 N N . ALA B 1 114 ? -3.814 16.031 10.094 1 94.81 114 ALA B N 1
ATOM 2192 C CA . ALA B 1 114 ? -4.891 16.703 9.375 1 94.81 114 ALA B CA 1
ATOM 2193 C C . ALA B 1 114 ? -5.617 17.688 10.289 1 94.81 114 ALA B C 1
ATOM 2195 O O . ALA B 1 114 ? -5.945 18.812 9.875 1 94.81 114 ALA B O 1
ATOM 2196 N N . LYS B 1 115 ? -5.906 17.234 11.445 1 94.38 115 LYS B N 1
ATOM 2197 C CA . LYS B 1 115 ? -6.582 18.109 12.406 1 94.38 115 LYS B CA 1
ATOM 2198 C C . LYS B 1 115 ? -5.777 19.375 12.664 1 94.38 115 LYS B C 1
ATOM 2200 O O . LYS B 1 115 ? -6.324 20.484 12.617 1 94.38 115 LYS B O 1
ATOM 2205 N N . ASN B 1 116 ? -4.527 19.188 12.914 1 94.75 116 ASN B N 1
ATOM 2206 C CA . ASN B 1 116 ? -3.662 20.328 13.164 1 94.75 116 ASN B CA 1
ATOM 2207 C C . ASN B 1 116 ? -3.533 21.219 11.93 1 94.75 116 ASN B C 1
ATOM 2209 O O . ASN B 1 116 ? -3.539 22.453 12.031 1 94.75 116 ASN B O 1
ATOM 2213 N N . ALA B 1 117 ? -3.393 20.578 10.852 1 95.5 117 ALA B N 1
ATOM 2214 C CA . ALA B 1 117 ? -3.311 21.328 9.602 1 95.5 117 ALA B CA 1
ATOM 2215 C C . ALA B 1 117 ? -4.574 22.156 9.375 1 95.5 117 ALA B C 1
ATOM 2217 O O . ALA B 1 117 ? -4.496 23.312 8.961 1 95.5 117 ALA B O 1
ATOM 2218 N N . ASN B 1 118 ? -5.684 21.562 9.648 1 93.88 118 ASN B N 1
ATOM 2219 C CA . ASN B 1 118 ? -6.953 22.25 9.477 1 93.88 118 ASN B CA 1
ATOM 2220 C C . ASN B 1 118 ? -7.07 23.453 10.414 1 93.88 118 ASN B C 1
ATOM 2222 O O . ASN B 1 118 ? -7.594 24.5 10.031 1 93.88 118 ASN B O 1
ATOM 2226 N N . ARG B 1 119 ? -6.684 23.266 11.617 1 92.62 119 ARG B N 1
ATOM 2227 C CA . ARG B 1 119 ? -6.66 24.375 12.57 1 92.62 119 ARG B CA 1
ATOM 2228 C C . ARG B 1 119 ? -5.832 25.531 12.031 1 92.62 119 ARG B C 1
ATOM 2230 O O . ARG B 1 119 ? -6.246 26.688 12.117 1 92.62 119 ARG B O 1
ATOM 2237 N N . TYR B 1 120 ? -4.691 25.219 11.508 1 94 120 TYR B N 1
ATOM 2238 C CA . TYR B 1 120 ? -3.812 26.234 10.953 1 94 120 TYR B CA 1
ATOM 2239 C C . TYR B 1 120 ? -4.473 26.953 9.773 1 94 120 TYR B C 1
ATOM 2241 O O . TYR B 1 120 ? -4.418 28.172 9.672 1 94 120 TYR B O 1
ATOM 2249 N N . LEU B 1 121 ? -5.008 26.109 8.883 1 92.62 121 LEU B N 1
ATOM 2250 C CA . LEU B 1 121 ? -5.637 26.672 7.695 1 92.62 121 LEU B CA 1
ATOM 2251 C C . LEU B 1 121 ? -6.781 27.609 8.078 1 92.62 121 LEU B C 1
ATOM 2253 O O . LEU B 1 121 ? -6.988 28.641 7.434 1 92.62 121 LEU B O 1
ATOM 2257 N N . TRP B 1 122 ? -7.473 27.234 9.102 1 89.75 122 TRP B N 1
ATOM 2258 C CA . TRP B 1 122 ? -8.539 28.109 9.594 1 89.75 122 TRP B CA 1
ATOM 2259 C C . TRP B 1 122 ? -7.98 29.422 10.102 1 89.75 122 TRP B C 1
ATOM 2261 O O . TRP B 1 122 ? -8.477 30.5 9.75 1 89.75 122 TRP B O 1
ATOM 2271 N N . LEU B 1 123 ? -6.984 29.359 10.883 1 88.44 123 LEU B N 1
ATOM 2272 C CA . LEU B 1 123 ? -6.348 30.547 11.422 1 88.44 123 LEU B CA 1
ATOM 2273 C C . LEU B 1 123 ? -5.812 31.438 10.297 1 88.44 123 LEU B C 1
ATOM 2275 O O . LEU B 1 123 ? -5.973 32.656 10.336 1 88.44 123 LEU B O 1
ATOM 2279 N N . ARG B 1 124 ? -5.203 30.734 9.391 1 90.75 124 ARG B N 1
ATOM 2280 C CA . ARG B 1 124 ? -4.598 31.375 8.227 1 90.75 124 ARG B CA 1
ATOM 2281 C C . ARG B 1 124 ? -5.645 32.156 7.426 1 90.75 124 ARG B C 1
ATOM 2283 O O . ARG B 1 124 ? -5.336 33.188 6.824 1 90.75 124 ARG B O 1
ATOM 2290 N N . ALA B 1 125 ? -6.855 31.688 7.383 1 88.94 125 ALA B N 1
ATOM 2291 C CA . ALA B 1 125 ? -7.895 32.219 6.508 1 88.94 125 ALA B CA 1
ATOM 2292 C C . ALA B 1 125 ? -8.672 33.344 7.203 1 88.94 125 ALA B C 1
ATOM 2294 O O . ALA B 1 125 ? -9.57 33.938 6.609 1 88.94 125 ALA B O 1
ATOM 2295 N N . ARG B 1 126 ? -8.352 33.625 8.398 1 83.69 126 ARG B N 1
ATOM 2296 C CA . ARG B 1 126 ? -9.109 34.625 9.133 1 83.69 126 ARG B CA 1
ATOM 2297 C C . ARG B 1 126 ? -9 35.969 8.461 1 83.69 126 ARG B C 1
ATOM 2299 O O . ARG B 1 126 ? -7.926 36.375 7.992 1 83.69 126 ARG B O 1
ATOM 2306 N N . ASP B 1 127 ? -10.25 36.531 8.312 1 73.88 127 ASP B N 1
ATOM 2307 C CA . ASP B 1 127 ? -10.352 37.844 7.695 1 73.88 127 ASP B CA 1
ATOM 2308 C C . ASP B 1 127 ? -10.016 38.938 8.695 1 73.88 127 ASP B C 1
ATOM 2310 O O . ASP B 1 127 ? -10.609 39 9.773 1 73.88 127 ASP B O 1
ATOM 2314 N N . LEU B 1 128 ? -9.141 39.812 8.312 1 67.44 128 LEU B N 1
ATOM 2315 C CA . LEU B 1 128 ? -8.656 40.906 9.141 1 67.44 128 LEU B CA 1
ATOM 2316 C C . LEU B 1 128 ? -9.812 41.812 9.578 1 67.44 128 LEU B C 1
ATOM 2318 O O . LEU B 1 128 ? -9.82 42.312 10.711 1 67.44 128 LEU B O 1
ATOM 2322 N N . ASP B 1 129 ? -10.664 41.906 8.672 1 66.81 129 ASP B N 1
ATOM 2323 C CA . ASP B 1 129 ? -11.766 42.812 8.945 1 66.81 129 ASP B CA 1
ATOM 2324 C C . ASP B 1 129 ? -12.703 42.25 10.008 1 66.81 129 ASP B C 1
ATOM 2326 O O . ASP B 1 129 ? -13.391 43 10.703 1 66.81 129 ASP B O 1
ATOM 2330 N N . THR B 1 130 ? -12.617 40.938 10.148 1 61.5 130 THR B N 1
ATOM 2331 C CA . THR B 1 130 ? -13.57 40.312 11.047 1 61.5 130 THR B CA 1
ATOM 2332 C C . THR B 1 130 ? -12.984 40.188 12.453 1 61.5 130 THR B C 1
ATOM 2334 O O . THR B 1 130 ? -13.711 39.906 13.406 1 61.5 130 THR B O 1
ATOM 2337 N N . ILE B 1 131 ? -11.805 40.469 12.531 1 65.5 131 ILE B N 1
ATOM 2338 C CA . ILE B 1 131 ? -11.148 40.281 13.82 1 65.5 131 ILE B CA 1
ATOM 2339 C C . ILE B 1 131 ? -11.664 41.312 14.82 1 65.5 131 ILE B C 1
ATOM 2341 O O . ILE B 1 131 ? -11.688 41.062 16.031 1 65.5 131 ILE B O 1
ATOM 2345 N N . THR B 1 132 ? -12.109 42.344 14.227 1 69.5 132 THR B N 1
ATOM 2346 C CA . THR B 1 132 ? -12.68 43.406 15.062 1 69.5 132 THR B CA 1
ATOM 2347 C C . THR B 1 132 ? -13.945 42.906 15.766 1 69.5 132 THR B C 1
ATOM 2349 O O . THR B 1 132 ? -14.312 43.438 16.828 1 69.5 132 THR B O 1
ATOM 2352 N N . CYS B 1 133 ? -14.531 41.938 15.102 1 68.38 133 CYS B N 1
ATOM 2353 C CA . CYS B 1 133 ? -15.773 41.406 15.664 1 68.38 133 CYS B CA 1
ATOM 2354 C C . CYS B 1 133 ? -15.484 40.312 16.688 1 68.38 133 CYS B C 1
ATOM 2356 O O . CYS B 1 133 ? -16.406 39.75 17.297 1 68.38 133 CYS B O 1
ATOM 2358 N N . GLY B 1 134 ? -14.328 40 16.828 1 70.06 134 GLY B N 1
ATOM 2359 C CA . GLY B 1 134 ? -13.961 39 17.828 1 70.06 134 GLY B CA 1
ATOM 2360 C C . GLY B 1 134 ? -13.547 37.656 17.203 1 70.06 134 GLY B C 1
ATOM 2361 O O . GLY B 1 134 ? -13.797 37.406 16.031 1 70.06 134 GLY B O 1
ATOM 2362 N N . GLY B 1 135 ? -12.734 37 18.031 1 78.69 135 GLY B N 1
ATOM 2363 C CA . GLY B 1 135 ? -12.367 35.656 17.594 1 78.69 135 GLY B CA 1
ATOM 2364 C C . GLY B 1 135 ? -10.883 35.375 17.703 1 78.69 135 GLY B C 1
ATOM 2365 O O . GLY B 1 135 ? -10.133 36.188 18.25 1 78.69 135 GLY B O 1
ATOM 2366 N N . VAL B 1 136 ? -10.578 34.219 17.281 1 82.25 136 VAL B N 1
ATOM 2367 C CA . VAL B 1 136 ? -9.188 33.781 17.344 1 82.25 136 VAL B CA 1
ATOM 2368 C C . VAL B 1 136 ? -8.422 34.312 16.125 1 82.25 136 VAL B C 1
ATOM 2370 O O . VAL B 1 136 ? -8.945 34.312 15.016 1 82.25 136 VAL B O 1
ATOM 2373 N N . PHE B 1 137 ? -7.203 34.844 16.422 1 81.81 137 PHE B N 1
ATOM 2374 C CA . PHE B 1 137 ? -6.367 35.344 15.352 1 81.81 137 PHE B CA 1
ATOM 2375 C C . PHE B 1 137 ? -4.898 35.031 15.602 1 81.81 137 PHE B C 1
ATOM 2377 O O . PHE B 1 137 ? -4.531 34.594 16.688 1 81.81 137 PHE B O 1
ATOM 2384 N N . ALA B 1 138 ? -4.098 35.188 14.5 1 87.19 138 ALA B N 1
ATOM 2385 C CA . ALA B 1 138 ? -2.643 35.156 14.625 1 87.19 138 ALA B CA 1
ATOM 2386 C C . ALA B 1 138 ? -2.041 36.562 14.453 1 87.19 138 ALA B C 1
ATOM 2388 O O . ALA B 1 138 ? -2.494 37.344 13.617 1 87.19 138 ALA B O 1
ATOM 2389 N N . GLY B 1 139 ? -1.053 36.812 15.328 1 83.25 139 GLY B N 1
ATOM 2390 C CA . GLY B 1 139 ? -0.476 38.156 15.289 1 83.25 139 GLY B CA 1
ATOM 2391 C C . GLY B 1 139 ? 1.02 38.156 15.539 1 83.25 139 GLY B C 1
ATOM 2392 O O . GLY B 1 139 ? 1.62 37.094 15.797 1 83.25 139 GLY B O 1
ATOM 2393 N N . LEU B 1 140 ? 1.54 39.406 15.297 1 80.25 140 LEU B N 1
ATOM 2394 C CA . LEU B 1 140 ? 2.969 39.625 15.477 1 80.25 140 LEU B CA 1
ATOM 2395 C C . LEU B 1 140 ? 3.217 40.781 16.469 1 80.25 140 LEU B C 1
ATOM 2397 O O . LEU B 1 140 ? 2.605 41.844 16.359 1 80.25 140 LEU B O 1
ATOM 2401 N N . THR B 1 141 ? 4.02 40.469 17.453 1 78.12 141 THR B N 1
ATOM 2402 C CA . THR B 1 141 ? 4.5 41.5 18.359 1 78.12 141 THR B CA 1
ATOM 2403 C C . THR B 1 141 ? 5.965 41.812 18.094 1 78.12 141 THR B C 1
ATOM 2405 O O . THR B 1 141 ? 6.707 40.969 17.578 1 78.12 141 THR B O 1
ATOM 2408 N N . PRO B 1 142 ? 6.34 43.062 18.297 1 78 142 PRO B N 1
ATOM 2409 C CA . PRO B 1 142 ? 5.645 44.125 19.016 1 78 142 PRO B CA 1
ATOM 2410 C C . PRO B 1 142 ? 4.789 45 18.078 1 78 142 PRO B C 1
ATOM 2412 O O . PRO B 1 142 ? 4.027 45.844 18.562 1 78 142 PRO B O 1
ATOM 2415 N N . ASP B 1 143 ? 4.812 44.781 16.781 1 76.12 143 ASP B N 1
ATOM 2416 C CA . ASP B 1 143 ? 4.133 45.656 15.828 1 76.12 143 ASP B CA 1
ATOM 2417 C C . ASP B 1 143 ? 2.617 45.469 15.922 1 76.12 143 ASP B C 1
ATOM 2419 O O . ASP B 1 143 ? 1.867 46.281 15.359 1 76.12 143 ASP B O 1
ATOM 2423 N N . ASN B 1 144 ? 2.168 44.531 16.625 1 74.88 144 ASN B N 1
ATOM 2424 C CA . ASN B 1 144 ? 0.75 44.25 16.812 1 74.88 144 ASN B CA 1
ATOM 2425 C C . ASN B 1 144 ? 0.03 44.094 15.477 1 74.88 144 ASN B C 1
ATOM 2427 O O . ASN B 1 144 ? -1.021 44.688 15.25 1 74.88 144 ASN B O 1
ATOM 2431 N N . LEU B 1 145 ? 0.686 43.406 14.625 1 80.62 145 LEU B N 1
ATOM 2432 C CA . LEU B 1 145 ? 0.12 43.094 13.312 1 80.62 145 LEU B CA 1
ATOM 2433 C C . LEU B 1 145 ? -0.668 41.812 13.344 1 80.62 145 LEU B C 1
ATOM 2435 O O . LEU B 1 145 ? -0.245 40.812 13.969 1 80.62 145 LEU B O 1
ATOM 2439 N N . VAL B 1 146 ? -1.832 41.906 12.844 1 81.56 146 VAL B N 1
ATOM 2440 C CA . VAL B 1 146 ? -2.58 40.688 12.617 1 81.56 146 VAL B CA 1
ATOM 2441 C C . VAL B 1 146 ? -2.068 40 11.352 1 81.56 146 VAL B C 1
ATOM 2443 O O . VAL B 1 146 ? -1.895 40.625 10.312 1 81.56 146 VAL B O 1
ATOM 2446 N N . LEU B 1 147 ? -1.743 38.75 11.484 1 83.69 147 LEU B N 1
ATOM 2447 C CA . LEU B 1 147 ? -1.178 38 10.375 1 83.69 147 LEU B CA 1
ATOM 2448 C C . LEU B 1 147 ? -2.184 37 9.836 1 83.69 147 LEU B C 1
ATOM 2450 O O . LEU B 1 147 ? -2.928 36.375 10.602 1 83.69 147 LEU B O 1
ATOM 2454 N N . ASN B 1 148 ? -2.271 36.906 8.523 1 87.12 148 ASN B N 1
ATOM 2455 C CA . ASN B 1 148 ? -3.039 35.875 7.855 1 87.12 148 ASN B CA 1
ATOM 2456 C C . ASN B 1 148 ? -2.408 35.469 6.523 1 87.12 148 ASN B C 1
ATOM 2458 O O . ASN B 1 148 ? -1.341 35.969 6.168 1 87.12 148 ASN B O 1
ATOM 2462 N N . GLY B 1 149 ? -2.934 34.469 5.93 1 90.06 149 GLY B N 1
ATOM 2463 C CA . GLY B 1 149 ? -2.504 34.062 4.602 1 90.06 149 GLY B CA 1
ATOM 2464 C C . GLY B 1 149 ? -1.006 33.844 4.5 1 90.06 149 GLY B C 1
ATOM 2465 O O . GLY B 1 149 ? -0.412 33.156 5.332 1 90.06 149 GLY B O 1
ATOM 2466 N N . GLU B 1 150 ? -0.444 34.438 3.447 1 91.56 150 GLU B N 1
ATOM 2467 C CA . GLU B 1 150 ? 0.966 34.25 3.129 1 91.56 150 GLU B CA 1
ATOM 2468 C C . GLU B 1 150 ? 1.866 34.938 4.148 1 91.56 150 GLU B C 1
ATOM 2470 O O . GLU B 1 150 ? 2.984 34.5 4.402 1 91.56 150 GLU B O 1
ATOM 2475 N N . ASP B 1 151 ? 1.344 35.938 4.66 1 89.75 151 ASP B N 1
ATOM 2476 C CA . ASP B 1 151 ? 2.125 36.656 5.66 1 89.75 151 ASP B CA 1
ATOM 2477 C C . ASP B 1 151 ? 2.299 35.812 6.926 1 89.75 151 ASP B C 1
ATOM 2479 O O . ASP B 1 151 ? 3.371 35.812 7.535 1 89.75 151 ASP B O 1
ATOM 2483 N N . LEU B 1 152 ? 1.22 35.188 7.34 1 91.19 152 LEU B N 1
ATOM 2484 C CA . LEU B 1 152 ? 1.322 34.281 8.484 1 91.19 152 LEU B CA 1
ATOM 2485 C C . LEU B 1 152 ? 2.291 33.156 8.203 1 91.19 152 LEU B C 1
ATOM 2487 O O . LEU B 1 152 ? 3.146 32.844 9.031 1 91.19 152 LEU B O 1
ATOM 2491 N N . ASP B 1 153 ? 2.221 32.562 6.988 1 92.75 153 ASP B N 1
ATOM 2492 C CA . ASP B 1 153 ? 3.127 31.484 6.59 1 92.75 153 ASP B CA 1
ATOM 2493 C C . ASP B 1 153 ? 4.586 31.922 6.742 1 92.75 153 ASP B C 1
ATOM 2495 O O . ASP B 1 153 ? 5.383 31.203 7.367 1 92.75 153 ASP B O 1
ATOM 2499 N N . ALA B 1 154 ? 4.836 33.031 6.203 1 90.62 154 ALA B N 1
ATOM 2500 C CA . ALA B 1 154 ? 6.203 33.531 6.168 1 90.62 154 ALA B CA 1
ATOM 2501 C C . ALA B 1 154 ? 6.73 33.781 7.574 1 90.62 154 ALA B C 1
ATOM 2503 O O . ALA B 1 154 ? 7.887 33.469 7.879 1 90.62 154 ALA B O 1
ATOM 2504 N N . ALA B 1 155 ? 5.941 34.375 8.391 1 86.31 155 ALA B N 1
ATOM 2505 C CA . ALA B 1 155 ? 6.355 34.688 9.758 1 86.31 155 ALA B CA 1
ATOM 2506 C C . ALA B 1 155 ? 6.656 33.438 10.555 1 86.31 155 ALA B C 1
ATOM 2508 O O . ALA B 1 155 ? 7.684 33.344 11.234 1 86.31 155 ALA B O 1
ATOM 2509 N N . VAL B 1 156 ? 5.789 32.5 10.469 1 89.12 156 VAL B N 1
ATOM 2510 C CA . VAL B 1 156 ? 5.961 31.234 11.203 1 89.12 156 VAL B CA 1
ATOM 2511 C C . VAL B 1 156 ? 7.172 30.484 10.664 1 89.12 156 VAL B C 1
ATOM 2513 O O . VAL B 1 156 ? 7.992 29.984 11.438 1 89.12 156 VAL B O 1
ATOM 2516 N N . ASP B 1 157 ? 7.336 30.391 9.359 1 90.75 157 ASP B N 1
ATOM 2517 C CA . ASP B 1 157 ? 8.445 29.688 8.742 1 90.75 157 ASP B CA 1
ATOM 2518 C C . ASP B 1 157 ? 9.789 30.297 9.133 1 90.75 157 ASP B C 1
ATOM 2520 O O . ASP B 1 157 ? 10.758 29.578 9.375 1 90.75 157 ASP B O 1
ATOM 2524 N N . ALA B 1 158 ? 9.828 31.578 9.164 1 86.38 158 ALA B N 1
ATOM 2525 C CA . ALA B 1 158 ? 11.039 32.281 9.586 1 86.38 158 ALA B CA 1
ATOM 2526 C C . ALA B 1 158 ? 11.391 31.938 11.031 1 86.38 158 ALA B C 1
ATOM 2528 O O . ALA B 1 158 ? 12.562 31.719 11.359 1 86.38 158 ALA B O 1
ATOM 2529 N N . ALA B 1 159 ? 10.422 31.891 11.867 1 82.44 159 ALA B N 1
ATOM 2530 C CA . ALA B 1 159 ? 10.641 31.562 13.273 1 82.44 159 ALA B CA 1
ATOM 2531 C C . ALA B 1 159 ? 11.102 30.125 13.445 1 82.44 159 ALA B C 1
ATOM 2533 O O . ALA B 1 159 ? 11.984 29.844 14.258 1 82.44 159 ALA B O 1
ATOM 2534 N N . LEU B 1 160 ? 10.531 29.234 12.734 1 85.62 160 LEU B N 1
ATOM 2535 C CA . LEU B 1 160 ? 10.906 27.828 12.758 1 85.62 160 LEU B CA 1
ATOM 2536 C C . LEU B 1 160 ? 12.352 27.641 12.32 1 85.62 160 LEU B C 1
ATOM 2538 O O . LEU B 1 160 ? 13.086 26.844 12.914 1 85.62 160 LEU B O 1
ATOM 2542 N N . ALA B 1 161 ? 12.672 28.375 11.281 1 85.12 161 ALA B N 1
ATOM 2543 C CA . ALA B 1 161 ? 14.039 28.281 10.758 1 85.12 161 ALA B CA 1
ATOM 2544 C C . ALA B 1 161 ? 15.047 28.812 11.773 1 85.12 161 ALA B C 1
ATOM 2546 O O . ALA B 1 161 ? 16.172 28.312 11.867 1 85.12 161 ALA B O 1
ATOM 2547 N N . ALA B 1 162 ? 14.617 29.797 12.492 1 79.25 162 ALA B N 1
ATOM 2548 C CA . ALA B 1 162 ? 15.484 30.422 13.492 1 79.25 162 ALA B CA 1
ATOM 2549 C C . ALA B 1 162 ? 15.68 29.5 14.695 1 79.25 162 ALA B C 1
ATOM 2551 O O . ALA B 1 162 ? 16.688 29.594 15.391 1 79.25 162 ALA B O 1
ATOM 2552 N N . GLN B 1 163 ? 14.695 28.703 15.109 1 73.38 163 GLN B N 1
ATOM 2553 C CA . GLN B 1 163 ? 14.789 27.766 16.234 1 73.38 163 GLN B CA 1
ATOM 2554 C C . GLN B 1 163 ? 15.648 26.562 15.875 1 73.38 163 GLN B C 1
ATOM 2556 O O . GLN B 1 163 ? 16.203 25.906 16.75 1 73.38 163 GLN B O 1
ATOM 2561 N N . GLN B 1 164 ? 15.562 25.906 14.703 1 62.38 164 GLN B N 1
ATOM 2562 C CA . GLN B 1 164 ? 16.391 24.75 14.352 1 62.38 164 GLN B CA 1
ATOM 2563 C C . GLN B 1 164 ? 17.875 25.062 14.547 1 62.38 164 GLN B C 1
ATOM 2565 O O . GLN B 1 164 ? 18.391 26.016 13.953 1 62.38 164 GLN B O 1
ATOM 2570 N N . PRO B 1 165 ? 18.484 24.828 15.586 1 52.75 165 PRO B N 1
ATOM 2571 C CA . PRO B 1 165 ? 19.922 25.016 15.82 1 52.75 165 PRO B CA 1
ATOM 2572 C C . PRO B 1 165 ? 20.766 24.625 14.617 1 52.75 165 PRO B C 1
ATOM 2574 O O . PRO B 1 165 ? 20.359 23.781 13.812 1 52.75 165 PRO B O 1
ATOM 2577 N N . SER B 1 166 ? 21.844 25.516 14.125 1 42.19 166 SER B N 1
ATOM 2578 C CA . SER B 1 166 ? 23.078 25.266 13.406 1 42.19 166 SER B CA 1
ATOM 2579 C C . SER B 1 166 ? 23.688 23.922 13.812 1 42.19 166 SER B C 1
ATOM 2581 O O . SER B 1 166 ? 24.828 23.609 13.445 1 42.19 166 SER B O 1
ATOM 2583 N N . GLU B 1 167 ? 23.188 23.109 14.617 1 38.97 167 GLU B N 1
ATOM 2584 C CA . GLU B 1 167 ? 24.078 22.031 14.992 1 38.97 167 GLU B CA 1
ATOM 2585 C C . GLU B 1 167 ? 24.453 21.172 13.781 1 38.97 167 GLU B C 1
ATOM 2587 O O . GLU B 1 167 ? 25.109 20.141 13.922 1 38.97 167 GLU B O 1
ATOM 2592 N N . VAL B 1 168 ? 23.891 21.25 12.664 1 36.16 168 VAL B N 1
ATOM 2593 C CA . VAL B 1 168 ? 24.797 20.5 11.789 1 36.16 168 VAL B CA 1
ATOM 2594 C C . VAL B 1 168 ? 26.125 21.234 11.664 1 36.16 168 VAL B C 1
ATOM 2596 O O . VAL B 1 168 ? 26.984 20.828 10.875 1 36.16 168 VAL B O 1
ATOM 2599 N N . ALA B 1 169 ? 26.297 22.531 11.898 1 35.59 169 ALA B N 1
ATOM 2600 C CA . ALA B 1 169 ? 27.578 23.094 11.461 1 35.59 169 ALA B CA 1
ATOM 2601 C C . ALA B 1 169 ? 28.719 22.578 12.328 1 35.59 169 ALA B C 1
ATOM 2603 O O . ALA B 1 169 ? 29.891 22.688 11.953 1 35.59 169 ALA B O 1
ATOM 2604 N N . ALA B 1 170 ? 28.75 22.219 13.672 1 28.73 170 ALA B N 1
ATOM 2605 C CA . ALA B 1 170 ? 30.047 21.766 14.148 1 28.73 170 ALA B CA 1
ATOM 2606 C C . ALA B 1 170 ? 30.266 20.297 13.852 1 28.73 170 ALA B C 1
ATOM 2608 O O . ALA B 1 170 ? 29.328 19.5 13.914 1 28.73 170 ALA B O 1
#

Organism: Aquipseudomonas alcaligenes (strain ATCC 14909 / DSM 50342 / CCUG 1425 / JCM 20561 / NBRC 14159 / NCIMB 9945 / NCTC 10367 / 1577) (NCBI:txid1215092)

Sequence (340 aa):
MKMAKPSAQDIEAADELLNILQLIDARFGGPWANPDAGDSLSELLQDGEEEFDCDNTLHLQTLYNNLASLLRNAPNFYGRVISGMCHVIMYEKNEILDPDSDCIDLHPRFTVMAKNANRYLWLRARDLDTITCGGVFAGLTPDNLVLNGEDLDAAVDAALAAQQPSEVAAMKMAKPSAQDIEAADELLNILQLIDARFGGPWANPDAGDSLSELLQDGEEEFDCDNTLHLQTLYNNLASLLRNAPNFYGRVISGMCHVIMYEKNEILDPDSDCIDLHPRFTVMAKNANRYLWLRARDLDTITCGGVFAGLTPDNLVLNGEDLDAAVDAALAAQQPSEVAA

pLDDT: mean 87.92, std 12.57, range [28.73, 97.94]

Foldseek 3Di:
DFAFAQDPVNLVVLVVVLVVLCVQQVDDVFHDADPVEAQDLCVVCVNPVRDQDPPDPNSVSNVSSVSRVVCVVDPCPSVCVSCCRNPPCQPVVNQQAPVPDRGGHGHCVVVVVVVVVVVQQVQQPDDPVCVVVPDDHDADPPVGGTHHHPRVVVVVVVVVVVPPDPVVVD/DFAFAQDPVNLVVLVVVLVVLCVQQVDDVFHDADPVEAQDLCVVCVNPVRDQDPPDPNSVSNVSSVSRVVCVVDPCPSVCVSCCRNPPCQPVVNQQAPVPDRGGHGHCVVVVVVVVVVVQQVQQPDDPVCCVVPDDHDADPPVGGTHHHPRVVVVVVVVVVVPPDPVVPD

Radius of gyration: 28.7 Å; Cα contacts (8 Å, |Δi|>4): 505; chains: 2; bounding box: 63×84×55 Å

Secondary structure (DSSP, 8-state):
-PPBPPPHHHHHHHHHHHHHHHHHHTSTT-PPPPTTS-S-HHHHTGGGTS---TT-HHHHHHHHHHHHHHHHHSTTHHIIIIIIIIIIIS-GGG--B-TT-SB--B-HHHHHHHHHHHHHHHHHT--GGGGGG-EEEEEEETTTEEE-HHHHHHHHHHHHHHHS-STTT-/-PPBPPPHHHHHHHHHHHHHHHHHHTSTT-PPPPTTS-S-HHHHTGGGTS---TT-HHHHHHHHHHHHHHHHHSTTHHIIIIIIIIIIIS-GGG--B-TT-SB--B-HHHHHHHHHHHHHHHHHT--HHHHTT-EEEEEEETTTEEE-HHHHHHHHHHHHHHHS-STTT-